Protein AF-A0A7X6V7N3-F1 (afdb_monomer_lite)

Sequence (293 aa):
MAHNKTMFGVIAGEQCRLNELGKMVEQHWSDFFKFHPEFEQDEFVVMPNHFHAIIRAVGGSGKSSDLSGAMRIFKSLAANEYLKLKKSGRCPDIGSKLWLSSYYDNLITSERELLQIRRYIRENPARWDRDRFGPVTTHHIGNLELLREKMVAFVASEGGWGVGATPHPHDRKGIAPGGAAPRNIVPGGASPPPVISTFTSSPEQSVLAKCLAVKRPYVHVMPGGIPEVLPSAWKEACREGRALLLSPVPAGTGVNKQRAIWCNRYVLDHAGEIWHGYIRPGGTLETLLGSKE

pLDDT: mean 83.66, std 15.62, range [30.97, 98.0]

Radius of gyration: 23.08 Å; chains: 1; bounding box: 61×43×66 Å

Structure (mmCIF, N/CA/C/O backbone):
data_AF-A0A7X6V7N3-F1
#
_entry.id   AF-A0A7X6V7N3-F1
#
loop_
_atom_site.group_PDB
_atom_site.id
_atom_site.type_symbol
_atom_site.label_atom_id
_atom_site.label_alt_id
_atom_site.label_comp_id
_atom_site.label_asym_id
_atom_site.label_entity_id
_atom_site.label_seq_id
_atom_site.pdbx_PDB_ins_code
_atom_site.Cartn_x
_atom_site.Cartn_y
_atom_site.Cartn_z
_atom_site.occupancy
_atom_site.B_iso_or_equiv
_atom_site.auth_seq_id
_atom_site.auth_comp_id
_atom_site.auth_asym_id
_atom_site.auth_atom_id
_atom_site.pdbx_PDB_model_num
ATOM 1 N N . MET A 1 1 ? -3.903 13.300 13.950 1.00 47.47 1 MET A N 1
ATOM 2 C CA . MET A 1 1 ? -3.481 12.447 12.838 1.00 47.47 1 MET A CA 1
ATOM 3 C C . MET A 1 1 ? -3.022 13.333 11.715 1.00 47.47 1 MET A C 1
ATOM 5 O O . MET A 1 1 ? -3.809 14.034 11.095 1.00 47.47 1 MET A O 1
ATOM 9 N N . ALA A 1 2 ? -1.722 13.290 11.460 1.00 37.97 2 ALA A N 1
ATOM 10 C CA . ALA A 1 2 ? -1.242 13.542 10.120 1.00 37.97 2 ALA A CA 1
ATOM 11 C C . ALA A 1 2 ? -2.004 12.575 9.200 1.00 37.97 2 ALA A C 1
ATOM 13 O O . ALA A 1 2 ? -1.740 11.375 9.245 1.00 37.97 2 ALA A O 1
ATOM 14 N N . HIS A 1 3 ? -2.966 13.075 8.420 1.00 46.28 3 HIS A N 1
ATOM 15 C CA . HIS A 1 3 ? -3.839 12.286 7.537 1.00 46.28 3 HIS A CA 1
ATOM 16 C C . HIS A 1 3 ? -3.080 11.351 6.563 1.00 46.28 3 HIS A C 1
ATOM 18 O O . HIS A 1 3 ? -3.691 10.505 5.917 1.00 46.28 3 HIS A O 1
ATOM 24 N N . ASN A 1 4 ? -1.744 11.424 6.511 1.00 52.78 4 ASN A N 1
ATOM 25 C CA . ASN A 1 4 ? -0.872 10.721 5.571 1.00 52.78 4 ASN A CA 1
ATOM 26 C C . ASN A 1 4 ? 0.253 9.888 6.220 1.00 52.78 4 ASN A C 1
ATOM 28 O O . ASN A 1 4 ? 1.233 9.573 5.545 1.00 52.78 4 ASN A O 1
ATOM 32 N N . LYS A 1 5 ? 0.171 9.526 7.511 1.00 67.12 5 LYS A N 1
ATOM 33 C CA . LYS A 1 5 ? 1.163 8.622 8.132 1.00 67.12 5 LYS A CA 1
ATOM 34 C C . LYS A 1 5 ? 0.551 7.248 8.415 1.00 67.12 5 LYS A C 1
ATOM 36 O O . LYS A 1 5 ? -0.321 7.132 9.263 1.00 67.12 5 LYS A O 1
ATOM 41 N N . THR A 1 6 ? 0.993 6.216 7.690 1.00 75.19 6 THR A N 1
ATOM 42 C CA . THR A 1 6 ? 0.638 4.807 7.953 1.00 75.19 6 THR A CA 1
ATOM 43 C C . THR A 1 6 ? 1.406 4.302 9.173 1.00 75.19 6 THR A C 1
ATOM 45 O O . THR A 1 6 ? 2.635 4.214 9.133 1.00 75.19 6 THR A O 1
ATOM 48 N N . MET A 1 7 ? 0.677 3.992 10.237 1.00 82.19 7 MET A N 1
ATOM 49 C CA . MET A 1 7 ? 1.175 3.713 11.579 1.00 82.19 7 MET A CA 1
ATOM 50 C C . MET A 1 7 ? 0.722 2.393 12.154 1.00 82.19 7 MET A C 1
ATOM 52 O O . MET A 1 7 ? 1.479 1.799 12.909 1.00 82.19 7 MET A O 1
ATOM 56 N N . PHE A 1 8 ? -0.480 1.952 11.810 1.00 88.00 8 PHE A N 1
ATOM 57 C CA . PHE A 1 8 ? -1.068 0.748 12.379 1.00 88.00 8 PHE A CA 1
ATOM 58 C C . PHE A 1 8 ? -0.801 -0.487 11.526 1.00 88.00 8 PHE A C 1
ATOM 60 O O . PHE A 1 8 ? -0.958 -1.601 12.002 1.00 88.00 8 PHE A O 1
ATOM 67 N N . GLY A 1 9 ? -0.356 -0.313 10.281 1.00 87.00 9 GLY A N 1
ATOM 68 C CA . GLY A 1 9 ? -0.139 -1.427 9.371 1.00 87.00 9 GLY A CA 1
ATOM 69 C C . GLY A 1 9 ? 0.019 -0.996 7.922 1.00 87.00 9 GLY A C 1
ATOM 70 O O . GLY A 1 9 ? 0.247 0.182 7.622 1.00 87.00 9 GLY A O 1
ATOM 71 N N . VAL A 1 10 ? -0.115 -1.973 7.030 1.00 85.06 10 VAL A N 1
ATOM 72 C CA . VAL A 1 10 ? -0.112 -1.806 5.571 1.00 85.06 10 VAL A CA 1
ATOM 73 C C . VAL A 1 10 ? -1.250 -2.613 4.957 1.00 85.06 10 VAL A C 1
ATOM 75 O O . VAL A 1 10 ? -1.616 -3.655 5.489 1.00 85.06 10 VAL A O 1
ATOM 78 N N . ILE A 1 11 ? -1.809 -2.159 3.835 1.00 86.75 11 ILE A N 1
ATOM 79 C CA . ILE A 1 11 ? -2.796 -2.966 3.109 1.00 86.75 11 ILE A CA 1
ATOM 80 C C . ILE A 1 11 ? -2.072 -4.055 2.316 1.00 86.75 11 ILE A C 1
ATOM 82 O O . ILE A 1 11 ? -1.161 -3.747 1.548 1.00 86.75 11 ILE A O 1
ATOM 86 N N . ALA A 1 12 ? -2.496 -5.306 2.468 1.00 76.88 12 ALA A N 1
ATOM 87 C CA . ALA A 1 12 ? -2.026 -6.450 1.697 1.00 76.88 12 ALA A CA 1
ATOM 88 C C . ALA A 1 12 ? -3.145 -7.496 1.572 1.00 76.88 12 ALA A C 1
ATOM 90 O O . ALA A 1 12 ? -3.769 -7.840 2.575 1.00 76.88 12 ALA A O 1
ATOM 91 N N . GLY A 1 13 ? -3.396 -7.992 0.354 1.00 74.75 13 GLY A N 1
ATOM 92 C CA . GLY A 1 13 ? -4.470 -8.961 0.088 1.00 74.75 13 GLY A CA 1
ATOM 93 C C . GLY A 1 13 ? -5.856 -8.446 0.485 1.00 74.75 13 GLY A C 1
ATOM 94 O O . GLY A 1 13 ? -6.581 -9.142 1.182 1.00 74.75 13 GLY A O 1
ATOM 95 N N . GLU A 1 14 ? -6.175 -7.197 0.122 1.00 82.50 14 GLU A N 1
ATOM 96 C CA . GLU A 1 14 ? -7.443 -6.520 0.461 1.00 82.50 14 GLU A CA 1
ATOM 97 C C . GLU A 1 14 ? -7.727 -6.358 1.964 1.00 82.50 14 GLU A C 1
ATOM 99 O O . GLU A 1 14 ? -8.817 -5.946 2.342 1.00 82.50 14 GLU A O 1
ATOM 104 N N . GLN A 1 15 ? -6.748 -6.616 2.834 1.00 86.44 15 GLN A N 1
ATOM 105 C CA . GLN A 1 15 ? -6.863 -6.459 4.284 1.00 86.44 15 GLN A CA 1
ATOM 106 C C . GLN A 1 15 ? -5.773 -5.539 4.830 1.00 86.44 15 GLN A C 1
ATOM 108 O O . GLN A 1 15 ? -4.708 -5.377 4.232 1.00 86.44 15 GLN A O 1
ATOM 113 N N . CYS A 1 16 ? -6.010 -4.942 5.999 1.00 89.56 16 CYS A N 1
ATOM 114 C CA . CYS A 1 16 ? -4.972 -4.214 6.722 1.00 89.56 16 CYS A CA 1
ATOM 115 C C . CYS A 1 16 ? -4.144 -5.190 7.567 1.00 89.56 16 CYS A C 1
ATOM 117 O O . CYS A 1 16 ? -4.603 -5.687 8.591 1.00 89.56 16 CYS A O 1
ATOM 119 N N . ARG A 1 17 ? -2.898 -5.449 7.160 1.00 89.25 17 ARG A N 1
ATOM 120 C CA . ARG A 1 17 ? -1.929 -6.192 7.969 1.00 89.25 17 ARG A CA 1
ATOM 121 C C . ARG A 1 17 ? -1.371 -5.292 9.053 1.00 89.25 17 ARG A C 1
ATOM 123 O O . ARG A 1 17 ? -0.540 -4.417 8.786 1.00 89.25 17 ARG A O 1
ATOM 130 N N . LEU A 1 18 ? -1.843 -5.524 10.272 1.00 91.44 18 LEU A N 1
ATOM 131 C CA . LEU A 1 18 ? -1.471 -4.733 11.431 1.00 91.44 18 LEU A CA 1
ATOM 132 C C . LEU A 1 18 ? -0.035 -5.020 11.875 1.00 91.44 18 LEU A C 1
ATOM 134 O O . LEU A 1 18 ? 0.393 -6.172 11.984 1.00 91.44 18 LEU A O 1
ATOM 138 N N . ASN A 1 19 ? 0.699 -3.953 12.172 1.00 87.56 19 ASN A N 1
ATOM 139 C CA . ASN A 1 19 ? 1.953 -4.043 12.909 1.00 87.56 19 ASN A CA 1
ATOM 140 C C . ASN A 1 19 ? 1.675 -4.120 14.421 1.00 87.56 19 ASN A C 1
ATOM 142 O O . ASN A 1 19 ? 0.522 -4.140 14.851 1.00 87.56 19 ASN A O 1
ATOM 146 N N . GLU A 1 20 ? 2.727 -4.146 15.240 1.00 90.31 20 GLU A N 1
ATOM 147 C CA . GLU A 1 20 ? 2.588 -4.224 16.701 1.00 90.31 20 GLU A CA 1
ATOM 148 C C . GLU A 1 20 ? 1.696 -3.108 17.275 1.00 90.31 20 GLU A C 1
ATOM 150 O O . GLU A 1 20 ? 0.822 -3.375 18.098 1.00 90.31 20 GLU A O 1
ATOM 155 N N . LEU A 1 21 ? 1.846 -1.874 16.782 1.00 90.50 21 LEU A N 1
ATOM 156 C CA . LEU A 1 21 ? 1.027 -0.744 17.218 1.00 90.50 21 LEU A CA 1
ATOM 157 C C . LEU A 1 21 ? -0.450 -0.915 16.824 1.00 90.50 21 LEU A C 1
ATOM 159 O O . LEU A 1 21 ? -1.329 -0.619 17.627 1.00 90.50 21 LEU A O 1
ATOM 163 N N . GLY A 1 22 ? -0.734 -1.386 15.607 1.00 92.56 22 GLY A N 1
ATOM 164 C CA . GLY A 1 22 ? -2.103 -1.640 15.151 1.00 92.56 22 GLY A CA 1
ATOM 165 C C . GLY A 1 22 ? -2.795 -2.755 15.930 1.00 92.56 22 GLY A C 1
ATOM 166 O O . GLY A 1 22 ? -3.929 -2.570 16.362 1.00 92.56 22 GLY A O 1
ATOM 167 N N . LYS A 1 23 ? -2.092 -3.868 16.178 1.00 94.12 23 LYS A N 1
ATOM 168 C CA . LYS A 1 23 ? -2.598 -4.988 16.992 1.00 94.12 23 LYS A CA 1
ATOM 169 C C . LYS A 1 23 ? -2.915 -4.549 18.420 1.00 94.12 23 LYS A C 1
ATOM 171 O O . LYS A 1 23 ? -3.923 -4.949 18.984 1.00 94.12 23 LYS A O 1
ATOM 176 N N . MET A 1 24 ? -2.082 -3.681 18.992 1.00 93.31 24 MET A N 1
ATOM 177 C CA . MET A 1 24 ? -2.337 -3.096 20.309 1.00 93.31 24 MET A CA 1
ATOM 178 C C . MET A 1 24 ? -3.610 -2.234 20.317 1.00 93.31 24 MET A C 1
ATOM 180 O O . MET A 1 24 ? -4.418 -2.350 21.236 1.00 93.31 24 MET A O 1
ATOM 184 N N . VAL A 1 25 ? -3.824 -1.403 19.289 1.00 93.94 25 VAL A N 1
ATOM 185 C CA . VAL A 1 25 ? -5.053 -0.599 19.170 1.00 93.94 25 VAL A CA 1
ATOM 186 C C . VAL A 1 25 ? -6.289 -1.493 19.062 1.00 93.94 25 VAL A C 1
ATOM 188 O O . VAL A 1 25 ? -7.278 -1.236 19.745 1.00 93.94 25 VAL A O 1
ATOM 191 N N . GLU A 1 26 ? -6.225 -2.549 18.251 1.00 95.31 26 GLU A N 1
ATOM 192 C CA . GLU A 1 26 ? -7.292 -3.549 18.113 1.00 95.31 26 GLU A CA 1
ATOM 193 C C . GLU A 1 26 ? -7.593 -4.263 19.442 1.00 95.31 26 GLU A C 1
ATOM 195 O O . GLU A 1 26 ? -8.756 -4.428 19.819 1.00 95.31 26 GLU A O 1
ATOM 200 N N . GLN A 1 27 ? -6.552 -4.611 20.200 1.00 94.38 27 GLN A N 1
ATOM 201 C CA . GLN A 1 27 ? -6.697 -5.228 21.514 1.00 94.38 27 GLN A CA 1
ATOM 202 C C . GLN A 1 27 ? -7.369 -4.281 22.517 1.00 94.38 27 GLN A C 1
ATOM 204 O O . GLN A 1 27 ? -8.353 -4.656 23.148 1.00 94.38 27 GLN A O 1
ATOM 209 N N . HIS A 1 28 ? -6.903 -3.032 22.632 1.00 94.69 28 HIS A N 1
ATOM 210 C CA . HIS A 1 28 ? -7.540 -2.045 23.510 1.00 94.69 28 HIS A CA 1
ATOM 211 C C . HIS A 1 28 ? -8.978 -1.728 23.107 1.00 94.69 28 HIS A C 1
ATOM 213 O O . HIS A 1 28 ? -9.796 -1.431 23.975 1.00 94.69 28 HIS A O 1
ATOM 219 N N . TRP A 1 29 ? -9.291 -1.785 21.811 1.00 95.44 29 TRP A N 1
ATOM 220 C CA . TRP A 1 29 ? -10.658 -1.633 21.330 1.00 95.44 29 TRP A CA 1
ATOM 221 C C . TRP A 1 29 ? -11.538 -2.801 21.775 1.00 95.44 29 TRP A C 1
ATOM 223 O O . TRP A 1 29 ? -12.638 -2.589 22.267 1.00 95.44 29 TRP A O 1
ATOM 233 N N . SER A 1 30 ? -11.028 -4.028 21.694 1.00 91.81 30 SER A N 1
ATOM 234 C CA . SER A 1 30 ? -11.745 -5.216 22.171 1.00 91.81 30 SER A CA 1
ATOM 235 C C . SER A 1 30 ? -11.934 -5.203 23.694 1.00 91.81 30 SER A C 1
ATOM 237 O O . SER A 1 30 ? -12.968 -5.622 24.213 1.00 91.81 30 SER A O 1
ATOM 239 N N . ASP A 1 31 ? -10.945 -4.699 24.436 1.00 92.25 31 ASP A N 1
ATOM 240 C CA . ASP A 1 31 ? -11.010 -4.593 25.894 1.00 92.25 31 ASP A CA 1
ATOM 241 C C . ASP A 1 31 ? -11.921 -3.455 26.375 1.00 92.25 31 ASP A C 1
ATOM 243 O O . ASP A 1 31 ? -12.475 -3.551 27.469 1.00 92.25 31 ASP A O 1
ATOM 247 N N . PHE A 1 32 ? -12.131 -2.414 25.563 1.00 91.94 32 PHE A N 1
ATOM 248 C CA . PHE A 1 32 ? -13.004 -1.278 25.877 1.00 91.94 32 PHE A CA 1
ATOM 249 C C . PHE A 1 32 ? -14.382 -1.727 26.383 1.00 91.94 32 PHE A C 1
ATOM 251 O O . PHE A 1 32 ? -14.830 -1.283 27.437 1.00 91.94 32 PHE A O 1
ATOM 258 N N . PHE A 1 33 ? -15.013 -2.672 25.686 1.00 91.12 33 PHE A N 1
ATOM 259 C CA . PHE A 1 33 ? -16.366 -3.145 25.997 1.00 91.12 33 PHE A CA 1
ATOM 260 C C . PHE A 1 33 ? -16.441 -4.022 27.252 1.00 91.12 33 PHE A C 1
ATOM 262 O O . PHE A 1 33 ? -17.510 -4.181 27.830 1.00 91.12 33 PHE A O 1
ATOM 269 N N . LYS A 1 34 ? -15.307 -4.552 27.730 1.00 89.62 34 LYS A N 1
ATOM 270 C CA . LYS A 1 34 ? -15.243 -5.260 29.020 1.00 89.62 34 LYS A CA 1
ATOM 271 C C . LYS A 1 34 ? -15.332 -4.287 30.196 1.00 89.62 34 LYS A C 1
ATOM 273 O O . LYS A 1 34 ? -15.860 -4.640 31.245 1.00 89.62 34 LYS A O 1
ATOM 278 N N . PHE A 1 35 ? -14.796 -3.077 30.023 1.00 87.56 35 PHE A N 1
ATOM 279 C CA . PHE A 1 35 ? -14.786 -2.025 31.044 1.00 87.56 35 PHE A CA 1
ATOM 280 C C . PHE A 1 35 ? -15.981 -1.072 30.942 1.00 87.56 35 PHE A C 1
ATOM 282 O O . PHE A 1 35 ? -16.265 -0.364 31.905 1.00 87.56 35 PHE A O 1
ATOM 289 N N . HIS A 1 36 ? -16.672 -1.077 29.801 1.00 88.62 36 HIS A N 1
ATOM 290 C CA . HIS A 1 36 ? -17.833 -0.239 29.520 1.00 88.62 36 HIS A CA 1
ATOM 291 C C . HIS A 1 36 ? -19.038 -1.081 29.064 1.00 88.62 36 HIS A C 1
ATOM 293 O O . HIS A 1 36 ? -19.394 -1.039 27.884 1.00 88.62 36 HIS A O 1
ATOM 299 N N . PRO A 1 37 ? -19.667 -1.861 29.968 1.00 87.94 37 PRO A N 1
ATOM 300 C CA . PRO A 1 37 ? -20.801 -2.731 29.637 1.00 87.94 37 PRO A CA 1
ATOM 301 C C . PRO A 1 37 ? -22.060 -1.967 29.191 1.00 87.94 37 PRO A C 1
ATOM 303 O O . PRO A 1 37 ? -23.003 -2.568 28.685 1.00 87.94 37 PRO A O 1
ATOM 306 N N . GLU A 1 38 ? -22.101 -0.645 29.371 1.00 89.00 38 GLU A N 1
ATOM 307 C CA . GLU A 1 38 ? -23.129 0.236 28.813 1.00 89.00 38 GLU A CA 1
ATOM 308 C C . GLU A 1 38 ? -23.052 0.379 27.280 1.00 89.00 38 GLU A C 1
ATOM 310 O O . GLU A 1 38 ? -24.000 0.868 26.649 1.00 89.00 38 GLU A O 1
ATOM 315 N N . PHE A 1 39 ? -21.942 -0.061 26.684 1.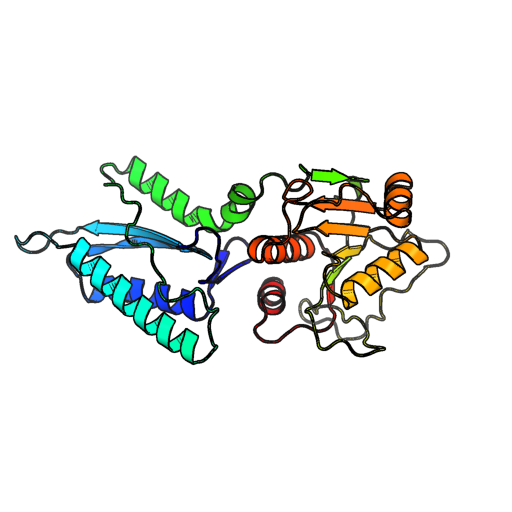00 91.38 39 PHE A N 1
ATOM 316 C CA . PHE A 1 39 ? -21.697 -0.073 25.252 1.00 91.38 39 PHE A CA 1
ATOM 317 C C . PHE A 1 39 ? -21.459 -1.494 24.743 1.00 91.38 39 PHE A C 1
ATOM 319 O O . PHE A 1 39 ? -20.878 -2.339 25.416 1.00 91.38 39 PHE A O 1
ATOM 326 N N . GLU A 1 40 ? -21.833 -1.724 23.493 1.00 92.44 40 GLU A N 1
ATOM 327 C CA . GLU A 1 40 ? -21.538 -2.947 22.763 1.00 92.44 40 GLU A CA 1
ATOM 328 C C . GLU A 1 40 ? -20.735 -2.660 21.505 1.00 92.44 40 GLU A C 1
ATOM 330 O O . GLU A 1 40 ? -20.931 -1.649 20.815 1.00 92.44 40 GLU A O 1
ATOM 335 N N . GLN A 1 41 ? -19.848 -3.604 21.206 1.00 94.19 41 GLN A N 1
ATOM 336 C CA . GLN A 1 41 ? -19.063 -3.593 19.993 1.00 94.19 41 GLN A CA 1
ATOM 337 C C . GLN A 1 41 ? -19.935 -3.969 18.805 1.00 94.19 41 GLN A C 1
ATOM 339 O O . GLN A 1 41 ? -20.617 -4.995 18.805 1.00 94.19 41 GLN A O 1
ATOM 344 N N . ASP A 1 42 ? -19.845 -3.161 17.763 1.00 95.12 42 ASP A N 1
ATOM 345 C CA . ASP A 1 42 ? -20.349 -3.485 16.441 1.00 95.12 42 ASP A CA 1
ATOM 346 C C . ASP A 1 42 ? -19.159 -3.437 15.456 1.00 95.12 42 ASP A C 1
ATOM 348 O O . ASP A 1 42 ? -18.001 -3.590 15.853 1.00 95.12 42 ASP A O 1
ATOM 352 N N . GLU A 1 43 ? -19.407 -3.283 14.162 1.00 96.81 43 GLU A N 1
ATOM 353 C CA . GLU A 1 43 ? -18.378 -3.352 13.132 1.00 96.81 43 GLU A CA 1
ATOM 354 C C . GLU A 1 43 ? -17.269 -2.314 13.345 1.00 96.81 43 GLU A C 1
ATOM 356 O O . GLU A 1 43 ? -17.531 -1.128 13.566 1.00 96.81 43 GLU A O 1
ATOM 361 N N . PHE A 1 44 ? -16.017 -2.748 13.227 1.00 96.50 44 PHE A N 1
ATOM 362 C CA . PHE A 1 44 ? -14.855 -1.875 13.312 1.00 96.50 44 PHE A CA 1
ATOM 363 C C . PHE A 1 44 ? -13.728 -2.378 12.408 1.00 96.50 44 PHE A C 1
ATOM 365 O O . PHE A 1 44 ? -13.683 -3.547 12.036 1.00 96.50 44 PHE A O 1
ATOM 372 N N . VAL A 1 45 ? -12.807 -1.486 12.049 1.00 95.12 45 VAL A N 1
ATOM 373 C CA . VAL A 1 45 ? -11.597 -1.834 11.302 1.00 95.12 45 VAL A CA 1
ATOM 374 C C . VAL A 1 45 ? -10.458 -0.884 11.655 1.00 95.12 45 VAL A C 1
ATOM 376 O O . VAL A 1 45 ? -10.635 0.339 11.695 1.00 95.12 45 VAL A O 1
ATOM 379 N N . VAL A 1 46 ? -9.266 -1.434 11.887 1.00 94.25 46 VAL A N 1
ATOM 380 C CA . VAL A 1 46 ? -8.034 -0.650 12.031 1.00 94.25 46 VAL A CA 1
ATOM 381 C C . VAL A 1 46 ? -7.374 -0.522 10.658 1.00 94.25 46 VAL A C 1
ATOM 383 O O . VAL A 1 46 ? -6.887 -1.488 10.076 1.00 94.25 46 VAL A O 1
ATOM 386 N N . MET A 1 47 ? -7.354 0.696 10.131 1.00 92.12 47 MET A N 1
ATOM 387 C CA . MET A 1 47 ? -6.753 1.046 8.846 1.00 92.12 47 MET A CA 1
ATOM 388 C C . MET A 1 47 ? -5.306 1.503 9.042 1.00 92.12 47 MET A C 1
ATOM 390 O O . MET A 1 47 ? -4.914 1.863 10.150 1.00 92.12 47 MET A O 1
ATOM 394 N N . PRO A 1 48 ? -4.481 1.584 7.984 1.00 88.00 48 PRO A N 1
ATOM 395 C CA . PRO A 1 48 ? -3.078 1.940 8.144 1.00 88.00 48 PRO A CA 1
ATOM 396 C C . PRO A 1 48 ? -2.828 3.244 8.912 1.00 88.00 48 PRO A C 1
ATOM 398 O O . PRO A 1 48 ? -1.832 3.329 9.616 1.00 88.00 48 PRO A O 1
ATOM 401 N N . ASN A 1 49 ? -3.679 4.267 8.801 1.00 85.25 49 ASN A N 1
ATOM 402 C CA . ASN A 1 49 ? -3.483 5.570 9.462 1.00 85.25 49 ASN A CA 1
ATOM 403 C C . ASN A 1 49 ? -4.638 6.018 10.374 1.00 85.25 49 ASN A C 1
ATOM 405 O O . ASN A 1 49 ? -4.539 7.099 10.947 1.00 85.25 49 ASN A O 1
ATOM 409 N N . HIS A 1 50 ? -5.724 5.255 10.471 1.00 88.31 50 HIS A N 1
ATOM 410 C CA . HIS A 1 50 ? -6.915 5.593 11.252 1.00 88.31 50 HIS A CA 1
ATOM 411 C C . HIS A 1 50 ? -7.654 4.309 11.644 1.00 88.31 50 HIS A C 1
ATOM 413 O O . HIS A 1 50 ? -7.218 3.221 11.291 1.00 88.31 50 HIS A O 1
ATOM 419 N N . PHE A 1 51 ? -8.767 4.416 12.357 1.00 90.75 51 PHE A N 1
ATOM 420 C CA . PHE A 1 51 ? -9.676 3.293 12.570 1.00 90.75 51 PHE A CA 1
ATOM 421 C C . PHE A 1 51 ? -11.119 3.782 12.417 1.00 90.75 51 PHE A C 1
ATOM 423 O O . PHE A 1 51 ? -11.391 4.963 12.647 1.00 90.75 51 PHE A O 1
ATOM 430 N N . HIS A 1 52 ? -12.014 2.894 12.002 1.00 92.94 52 HIS A N 1
ATOM 431 C CA . HIS A 1 52 ? -13.457 3.119 12.002 1.00 92.94 52 HIS A CA 1
ATOM 432 C C . HIS A 1 52 ? -14.098 2.148 12.980 1.00 92.94 52 HIS A C 1
ATOM 434 O O . HIS A 1 52 ? -13.648 1.010 13.075 1.00 92.94 52 HIS A O 1
ATOM 440 N N . ALA A 1 53 ? -15.138 2.578 13.683 1.00 95.00 53 ALA A N 1
ATOM 441 C CA . ALA A 1 53 ? -15.886 1.702 14.563 1.00 95.00 53 ALA A CA 1
ATOM 442 C C . ALA A 1 53 ? -17.320 2.185 14.741 1.00 95.00 53 ALA A C 1
ATOM 444 O O . ALA A 1 53 ? -17.588 3.387 14.691 1.00 95.00 53 ALA A O 1
ATOM 445 N N . ILE A 1 54 ? -18.213 1.235 14.984 1.00 95.38 54 ILE A N 1
ATOM 446 C CA . ILE A 1 54 ? -19.578 1.471 15.426 1.00 95.38 54 ILE A CA 1
ATOM 447 C C . ILE A 1 54 ? -19.668 1.028 16.886 1.00 95.38 54 ILE A C 1
ATOM 449 O O . ILE A 1 54 ? -19.204 -0.050 17.260 1.00 95.38 54 ILE A O 1
ATOM 453 N N . ILE A 1 55 ? -20.263 1.887 17.707 1.00 93.50 55 ILE A N 1
ATOM 454 C CA . ILE A 1 55 ? -20.568 1.608 19.107 1.00 93.50 55 ILE A CA 1
ATOM 455 C C . ILE A 1 55 ? -22.080 1.636 19.247 1.00 93.50 55 ILE A C 1
ATOM 457 O O . ILE A 1 55 ? -22.720 2.610 18.844 1.00 93.50 55 ILE A O 1
ATOM 461 N N . ARG A 1 56 ? -22.647 0.595 19.849 1.00 92.06 56 ARG A N 1
ATOM 462 C CA . ARG A 1 56 ? -24.064 0.564 20.206 1.00 92.06 56 ARG A CA 1
ATOM 463 C C . ARG A 1 56 ? -24.216 0.861 21.691 1.00 92.06 56 ARG A C 1
ATOM 465 O O . ARG A 1 56 ? -23.648 0.161 22.519 1.00 92.06 56 ARG A O 1
ATOM 472 N N . ALA A 1 57 ? -24.991 1.883 22.039 1.00 88.50 57 ALA A N 1
ATOM 473 C CA . ALA A 1 57 ? -25.415 2.089 23.420 1.00 88.50 57 ALA A CA 1
ATOM 474 C C . ALA A 1 57 ? -26.562 1.122 23.735 1.00 88.50 57 ALA A C 1
ATOM 476 O O . ALA A 1 57 ? -27.580 1.143 23.044 1.00 88.50 57 ALA A O 1
ATOM 477 N N . VAL A 1 58 ? -26.397 0.275 24.752 1.00 84.62 58 VAL A N 1
ATOM 478 C CA . VAL A 1 58 ? -27.393 -0.752 25.118 1.00 84.62 58 VAL A CA 1
ATOM 479 C C . VAL A 1 58 ? -28.228 -0.414 26.349 1.00 84.62 58 VAL A C 1
ATOM 481 O O . VAL A 1 58 ? -29.194 -1.108 26.637 1.00 84.62 58 VAL A O 1
ATOM 484 N N . GLY A 1 59 ? -27.941 0.709 27.012 1.00 66.56 59 GLY A N 1
ATOM 485 C CA . GLY A 1 59 ? -28.777 1.247 28.083 1.00 66.56 59 GLY A CA 1
ATOM 486 C C . GLY A 1 59 ? -28.691 0.430 29.374 1.00 66.56 59 GLY A C 1
ATOM 487 O O . GLY A 1 59 ? -29.400 -0.551 29.563 1.00 66.56 59 GLY A O 1
ATOM 488 N N . GLY A 1 60 ? -27.864 0.892 30.314 1.00 56.03 60 GLY A N 1
ATOM 489 C CA . GLY A 1 60 ? -27.757 0.329 31.658 1.00 56.03 60 GLY A CA 1
ATOM 490 C C . GLY A 1 60 ? -27.712 1.425 32.722 1.00 56.03 60 GLY A C 1
ATOM 491 O O . GLY A 1 60 ? -26.715 2.123 32.863 1.00 56.03 60 GLY A O 1
ATOM 492 N N . SER A 1 61 ? -28.789 1.538 33.505 1.00 53.12 61 SER A N 1
ATOM 493 C CA . SER A 1 61 ? -28.908 2.301 34.763 1.00 53.12 61 SER A CA 1
ATOM 494 C C . SER A 1 61 ? -28.796 3.834 34.715 1.00 53.12 61 SER A C 1
ATOM 496 O O . SER A 1 61 ? -27.875 4.380 35.299 1.00 53.12 61 SER A O 1
ATOM 498 N N . GLY A 1 62 ? -29.766 4.550 34.124 1.00 51.72 62 GLY A N 1
ATOM 499 C CA . GLY A 1 62 ? -30.186 5.918 34.530 1.00 51.72 62 GLY A CA 1
ATOM 500 C C . GLY A 1 62 ? -29.151 7.064 34.596 1.00 51.72 62 GLY A C 1
ATOM 501 O O . GLY A 1 62 ? -29.526 8.208 34.837 1.00 51.72 62 GLY A O 1
ATOM 502 N N . LYS A 1 63 ? -27.866 6.794 34.379 1.00 53.25 63 LYS A N 1
ATOM 503 C CA . LYS A 1 63 ? -26.761 7.729 34.236 1.00 53.25 63 LYS A CA 1
ATOM 504 C C . LYS A 1 63 ? -26.491 7.836 32.750 1.00 53.25 63 LYS A C 1
ATOM 506 O O . LYS A 1 63 ? -26.410 6.823 32.059 1.00 53.25 63 LYS A O 1
ATOM 511 N N . SER A 1 64 ? -26.345 9.062 32.263 1.00 57.69 64 SER A N 1
ATOM 512 C CA . SER A 1 64 ? -25.832 9.302 30.919 1.00 57.69 64 SER A CA 1
ATOM 513 C C . SER A 1 64 ? -24.525 8.524 30.755 1.00 57.69 64 SER A C 1
ATOM 515 O O . SER A 1 64 ? -23.559 8.790 31.475 1.00 57.69 64 SER A O 1
ATOM 517 N N . SER A 1 65 ? -24.495 7.551 29.851 1.00 66.75 65 SER A N 1
ATOM 518 C CA . SER A 1 65 ? -23.266 6.858 29.481 1.00 66.75 65 SER A CA 1
ATOM 519 C C . SER A 1 65 ? -22.311 7.885 28.864 1.00 66.75 65 SER A C 1
ATOM 521 O O . SER A 1 65 ? -22.573 8.389 27.768 1.00 66.75 65 SER A O 1
ATOM 523 N N . ASP A 1 66 ? -21.241 8.251 29.578 1.00 84.75 66 ASP A N 1
ATOM 524 C CA . ASP A 1 66 ? -20.254 9.233 29.112 1.00 84.75 66 ASP A CA 1
ATOM 525 C C . ASP A 1 66 ? -19.319 8.590 28.082 1.00 84.75 66 ASP A C 1
ATOM 527 O O . ASP A 1 66 ? -18.178 8.217 28.370 1.00 84.75 66 ASP A O 1
ATOM 531 N N . LEU A 1 67 ? -19.820 8.470 26.850 1.00 86.94 67 LEU A N 1
ATOM 532 C CA . LEU A 1 67 ? -19.043 7.958 25.727 1.00 86.94 67 LEU A CA 1
ATOM 533 C C . LEU A 1 67 ? -17.756 8.768 25.529 1.00 86.94 67 LEU A C 1
ATOM 535 O O . LEU A 1 67 ? -16.707 8.207 25.225 1.00 86.94 67 LEU A O 1
ATOM 539 N N . SER A 1 68 ? -17.805 10.084 25.744 1.00 87.69 68 SER A N 1
ATOM 540 C CA . SER A 1 68 ? -16.626 10.941 25.605 1.00 87.69 68 SER A CA 1
ATOM 541 C C . SER A 1 68 ? -15.550 10.595 26.636 1.00 87.69 68 SER A C 1
ATOM 543 O O . SER A 1 68 ? -14.368 10.495 26.289 1.00 87.69 68 SER A O 1
ATOM 545 N N . GLY A 1 69 ? -15.943 10.364 27.887 1.00 89.12 69 GLY A N 1
ATOM 546 C CA . GLY A 1 69 ? -15.074 9.885 28.957 1.00 89.12 69 GLY A CA 1
ATOM 547 C C . GLY A 1 69 ? -14.470 8.517 28.654 1.00 89.12 69 GLY A C 1
ATOM 548 O O . GLY A 1 69 ? -13.250 8.362 28.750 1.00 89.12 69 GLY A O 1
ATOM 549 N N . ALA A 1 70 ? -15.289 7.564 28.207 1.00 90.06 70 ALA A N 1
ATOM 550 C CA . ALA A 1 70 ? -14.846 6.228 27.816 1.00 90.06 70 ALA A CA 1
ATOM 551 C C . ALA A 1 70 ? -13.829 6.290 26.656 1.00 90.06 70 ALA A C 1
ATOM 553 O O . ALA A 1 70 ? -12.716 5.759 26.739 1.00 90.06 70 ALA A O 1
ATOM 554 N N . MET A 1 71 ? -14.141 7.045 25.599 1.00 91.44 71 MET A N 1
ATOM 555 C CA . MET A 1 71 ? -13.247 7.241 24.453 1.00 91.44 71 MET A CA 1
ATOM 556 C C . MET A 1 71 ? -11.946 7.954 24.834 1.00 91.44 71 MET A C 1
ATOM 558 O O . MET A 1 71 ? -10.890 7.679 24.255 1.00 91.44 71 MET A O 1
ATOM 562 N N . ARG A 1 72 ? -11.979 8.859 25.819 1.00 90.94 72 ARG A N 1
ATOM 563 C CA . ARG A 1 72 ? -10.773 9.506 26.355 1.00 90.94 72 ARG A CA 1
ATOM 564 C C . ARG A 1 72 ? -9.853 8.500 27.049 1.00 90.94 72 ARG A C 1
ATOM 566 O O . ARG A 1 72 ? -8.634 8.609 26.887 1.00 90.94 72 ARG A O 1
ATOM 573 N N . ILE A 1 73 ? -10.404 7.526 27.775 1.00 90.94 73 ILE A N 1
ATOM 574 C CA . ILE A 1 73 ? -9.627 6.452 28.414 1.00 90.94 73 ILE A CA 1
ATOM 575 C C . ILE A 1 73 ? -8.974 5.577 27.341 1.00 90.94 73 ILE A C 1
ATOM 577 O O . ILE A 1 73 ? -7.750 5.440 27.343 1.00 90.94 73 ILE A O 1
ATOM 581 N N . PHE A 1 74 ? -9.754 5.091 26.368 1.00 92.69 74 PHE A N 1
ATOM 582 C CA . PHE A 1 74 ? -9.241 4.312 25.233 1.00 92.69 74 PHE A CA 1
ATOM 583 C C . PHE A 1 74 ? -8.082 5.028 24.521 1.00 92.69 74 PHE A C 1
ATOM 585 O O . PHE A 1 74 ? -6.991 4.474 24.357 1.00 92.69 74 PHE A O 1
ATOM 592 N N . LYS A 1 75 ? -8.280 6.306 24.164 1.00 91.38 75 LYS A N 1
ATOM 593 C CA . LYS A 1 75 ? -7.246 7.109 23.500 1.00 91.38 75 LYS A CA 1
ATOM 594 C C . LYS A 1 75 ? -5.979 7.233 24.348 1.00 91.38 75 LYS A C 1
ATOM 596 O O . LYS A 1 75 ? -4.878 7.179 23.798 1.00 91.38 75 LYS A O 1
ATOM 601 N N . SER A 1 76 ? -6.125 7.397 25.661 1.00 92.00 76 SER A N 1
ATOM 602 C CA . SER A 1 76 ? -4.998 7.547 26.588 1.00 92.00 76 SER A CA 1
ATOM 603 C C . SER A 1 76 ? -4.187 6.258 26.726 1.00 92.00 76 SER A C 1
ATOM 605 O O . SER A 1 76 ? -2.960 6.314 26.656 1.00 92.00 76 SER A O 1
ATOM 607 N N . LEU A 1 77 ? -4.847 5.100 26.847 1.00 92.25 77 LEU A N 1
ATOM 608 C CA . LEU A 1 77 ? -4.182 3.792 26.912 1.00 92.25 77 LEU A CA 1
ATOM 609 C C . LEU A 1 77 ? -3.340 3.537 25.658 1.00 92.25 77 LEU A C 1
ATOM 611 O O . LEU A 1 77 ? -2.126 3.348 25.751 1.00 92.25 77 LEU A O 1
ATOM 615 N N . ALA A 1 78 ? -3.948 3.679 24.480 1.00 92.44 78 ALA A N 1
ATOM 616 C CA . ALA A 1 78 ? -3.244 3.487 23.218 1.00 92.44 78 ALA A CA 1
ATOM 617 C C . ALA A 1 78 ? -2.106 4.504 22.998 1.00 92.44 78 ALA A C 1
ATOM 619 O O . ALA A 1 78 ? -1.056 4.163 22.452 1.00 92.44 78 ALA A O 1
ATOM 620 N N . ALA A 1 79 ? -2.277 5.759 23.433 1.00 92.31 79 ALA A N 1
ATOM 621 C CA . ALA A 1 79 ? -1.222 6.767 23.336 1.00 92.31 79 ALA A CA 1
ATOM 622 C C . ALA A 1 79 ? -0.019 6.436 24.236 1.00 92.31 79 ALA A C 1
ATOM 624 O O . ALA A 1 79 ? 1.124 6.613 23.811 1.00 92.31 79 ALA A O 1
ATOM 625 N N . ASN A 1 80 ? -0.259 5.928 25.447 1.00 92.19 80 ASN A N 1
ATOM 626 C CA . ASN A 1 80 ? 0.805 5.513 26.359 1.00 92.19 80 ASN A CA 1
ATOM 627 C C . ASN A 1 80 ? 1.602 4.332 25.797 1.00 92.19 80 ASN A C 1
ATOM 629 O O . ASN A 1 80 ? 2.834 4.362 25.823 1.00 92.19 80 ASN A O 1
ATOM 633 N N . GLU A 1 81 ? 0.922 3.335 25.231 1.00 90.69 81 GLU A N 1
ATOM 634 C CA . GLU A 1 81 ? 1.587 2.207 24.575 1.00 90.69 81 GLU A CA 1
ATOM 635 C C . GLU A 1 81 ? 2.381 2.640 23.339 1.00 90.69 81 GLU A C 1
ATOM 637 O O . GLU A 1 81 ? 3.533 2.236 23.171 1.00 90.69 81 GLU A O 1
ATOM 642 N N . TYR A 1 82 ? 1.846 3.557 22.525 1.00 91.56 82 TYR A N 1
ATOM 643 C CA . TYR A 1 82 ? 2.612 4.164 21.434 1.00 91.56 82 TYR A CA 1
ATOM 644 C C . TYR A 1 82 ? 3.910 4.811 21.930 1.00 91.56 82 TYR A C 1
ATOM 646 O O . TYR A 1 82 ? 4.969 4.587 21.346 1.00 91.56 82 TYR A O 1
ATOM 654 N N . LEU A 1 83 ? 3.866 5.589 23.017 1.00 91.62 83 LEU A N 1
ATOM 655 C CA . LEU A 1 83 ? 5.067 6.229 23.558 1.00 91.62 83 LEU A CA 1
ATOM 656 C C . LEU A 1 83 ? 6.099 5.201 24.050 1.00 91.62 83 LEU A C 1
ATOM 658 O O . LEU A 1 83 ? 7.298 5.426 23.871 1.00 91.62 83 LEU A O 1
ATOM 662 N N . LYS A 1 84 ? 5.663 4.072 24.625 1.00 91.50 84 LYS A N 1
ATOM 663 C CA . LYS A 1 84 ? 6.552 2.961 25.009 1.00 91.50 84 LYS A CA 1
ATOM 664 C C . LYS A 1 84 ? 7.185 2.306 23.780 1.00 91.50 84 LYS A C 1
ATOM 666 O O . LYS A 1 84 ? 8.408 2.177 23.720 1.00 91.50 84 LYS A O 1
ATOM 671 N N . LEU A 1 85 ? 6.378 1.964 22.773 1.00 89.88 85 LEU A N 1
ATOM 672 C CA . LEU A 1 85 ? 6.846 1.363 21.521 1.00 89.88 85 LEU A CA 1
ATOM 673 C C . LEU A 1 85 ? 7.844 2.265 20.797 1.00 89.88 85 LEU A C 1
ATOM 675 O O . LEU A 1 85 ? 8.918 1.803 20.401 1.00 89.88 85 LEU A O 1
ATOM 679 N N . LYS A 1 86 ? 7.532 3.560 20.716 1.00 89.06 86 LYS A N 1
ATOM 680 C CA . LYS A 1 86 ? 8.403 4.587 20.148 1.00 89.06 86 LYS A CA 1
ATOM 681 C C . LYS A 1 86 ? 9.746 4.641 20.874 1.00 89.06 86 LYS A C 1
ATOM 683 O O . LYS A 1 86 ? 10.779 4.609 20.215 1.00 89.06 86 LYS A O 1
ATOM 688 N N . LYS A 1 87 ? 9.753 4.686 22.214 1.00 89.06 87 LYS A N 1
ATOM 689 C CA . LYS A 1 87 ? 10.997 4.685 23.011 1.00 89.06 87 LYS A CA 1
ATOM 690 C C . LYS A 1 87 ? 11.846 3.436 22.764 1.00 89.06 87 LYS A C 1
ATOM 692 O O . LYS A 1 87 ? 13.065 3.534 22.747 1.00 89.06 87 LYS A O 1
ATOM 697 N N . SER A 1 88 ? 11.208 2.288 22.538 1.00 89.56 88 SER A N 1
ATOM 698 C CA . SER A 1 88 ? 11.891 1.028 22.211 1.00 89.56 88 SER A CA 1
ATOM 699 C C . SER A 1 88 ? 12.292 0.876 20.734 1.00 89.56 88 SER A C 1
ATOM 701 O O . SER A 1 88 ? 12.839 -0.155 20.364 1.00 89.56 88 SER A O 1
ATOM 703 N N . GLY A 1 89 ? 11.991 1.854 19.868 1.00 84.44 89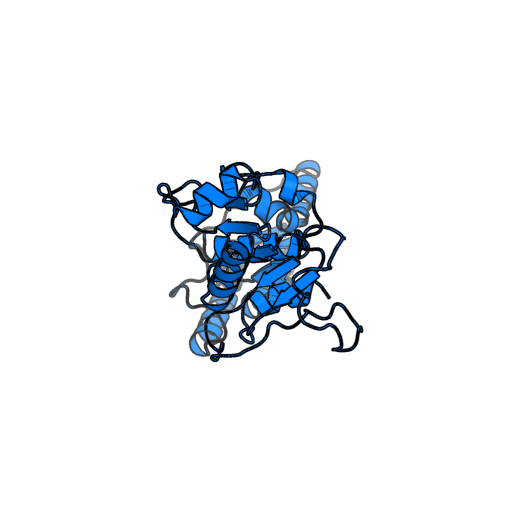 GLY A N 1
ATOM 704 C CA . GLY A 1 89 ? 12.279 1.777 18.430 1.00 84.44 89 GLY A CA 1
ATOM 705 C C . GLY A 1 89 ? 11.433 0.756 17.655 1.00 84.44 89 GLY A C 1
ATOM 706 O O . GLY A 1 89 ? 11.735 0.462 16.502 1.00 84.44 89 GLY A O 1
ATOM 707 N N . ARG A 1 90 ? 10.366 0.220 18.263 1.00 81.81 90 ARG A N 1
ATOM 708 C CA . ARG A 1 90 ? 9.521 -0.850 17.695 1.00 81.81 90 ARG A CA 1
ATOM 709 C C . ARG A 1 90 ? 8.348 -0.339 16.859 1.00 81.81 90 ARG A C 1
ATOM 711 O O . ARG A 1 90 ? 7.659 -1.111 16.202 1.00 81.81 90 ARG A O 1
ATOM 718 N N . CYS A 1 91 ? 8.122 0.973 16.848 1.00 80.12 91 CYS A N 1
ATOM 719 C CA . CYS A 1 91 ? 7.179 1.613 15.939 1.00 80.12 91 CYS A CA 1
ATOM 720 C C . CYS A 1 91 ? 7.770 2.904 15.352 1.00 80.12 91 CYS A C 1
ATOM 722 O O . CYS A 1 91 ? 8.693 3.480 15.932 1.00 80.12 91 CYS A O 1
ATOM 724 N N . PRO A 1 92 ? 7.238 3.402 14.220 1.00 74.12 92 PRO A N 1
ATOM 725 C CA . PRO A 1 92 ? 7.693 4.664 13.652 1.00 74.12 92 PRO A CA 1
ATOM 726 C C . PRO A 1 92 ? 7.471 5.839 14.614 1.00 74.12 92 PRO A C 1
ATOM 728 O O . PRO A 1 92 ? 6.450 5.903 15.299 1.00 74.12 92 PRO A O 1
ATOM 731 N N . ASP A 1 93 ? 8.390 6.804 14.619 1.00 81.94 93 ASP A N 1
ATOM 732 C CA . ASP A 1 93 ? 8.186 8.068 15.324 1.00 81.94 93 ASP A CA 1
ATOM 733 C C . ASP A 1 93 ? 7.341 9.025 14.470 1.00 81.94 93 ASP A C 1
ATOM 735 O O . ASP A 1 93 ? 7.735 9.442 13.377 1.00 81.94 93 ASP A O 1
ATOM 739 N N . ILE A 1 94 ? 6.162 9.393 14.971 1.00 75.25 94 ILE A N 1
ATOM 740 C CA . ILE A 1 94 ? 5.279 10.386 14.343 1.00 75.25 94 ILE A CA 1
ATOM 741 C C . ILE A 1 94 ? 5.086 11.658 15.149 1.00 75.25 94 ILE A C 1
ATOM 743 O O . ILE A 1 94 ? 4.234 12.477 14.799 1.00 75.25 94 ILE A O 1
ATOM 747 N N . GLY A 1 95 ? 5.897 11.843 16.181 1.00 78.81 95 GLY A N 1
ATOM 748 C CA . GLY A 1 95 ? 5.794 12.926 17.138 1.00 78.81 95 GLY A CA 1
ATOM 749 C C . GLY A 1 95 ? 5.206 12.455 18.462 1.00 78.81 95 GLY A C 1
ATOM 750 O O . GLY A 1 95 ? 5.301 11.283 18.839 1.00 78.81 95 GLY A O 1
ATOM 751 N N . SER A 1 96 ? 4.636 13.401 19.200 1.00 79.31 96 SER A N 1
ATOM 752 C CA . SER A 1 96 ? 4.158 13.203 20.572 1.00 79.31 96 SER A CA 1
ATOM 753 C C . SER A 1 96 ? 2.695 12.766 20.675 1.00 79.31 96 SER A C 1
ATOM 755 O O . SER A 1 96 ? 2.273 12.353 21.750 1.00 79.31 96 SER A O 1
ATOM 757 N N . LYS A 1 97 ? 1.911 12.843 19.590 1.00 82.94 97 LYS A N 1
ATOM 758 C CA . LYS A 1 97 ? 0.467 12.560 19.604 1.00 82.94 97 LYS A CA 1
ATOM 759 C C . LYS A 1 97 ? 0.096 11.468 18.607 1.00 82.94 97 LYS A C 1
ATOM 761 O O . LYS A 1 97 ? 0.297 11.635 17.405 1.00 82.94 97 LYS A O 1
ATOM 766 N N . LEU A 1 98 ? -0.513 10.396 19.116 1.00 86.44 98 LEU A N 1
ATOM 767 C CA . LEU A 1 98 ? -1.081 9.319 18.304 1.00 86.44 98 LEU A CA 1
ATOM 768 C C . LEU A 1 98 ? -2.397 9.754 17.626 1.00 86.44 98 LEU A C 1
ATOM 770 O O . LEU A 1 98 ? -2.566 9.613 16.415 1.00 86.44 98 LEU A O 1
ATOM 774 N N . TRP A 1 99 ? -3.314 10.344 18.398 1.00 86.94 99 TRP A N 1
ATOM 775 C CA . TRP A 1 99 ? -4.685 10.655 17.970 1.00 86.94 99 TRP A CA 1
ATOM 776 C C . TRP A 1 99 ? -4.870 12.096 17.461 1.00 86.94 99 TRP A C 1
ATOM 778 O O . TRP A 1 99 ? -4.087 12.994 17.772 1.00 86.94 99 TRP A O 1
ATOM 788 N N . LEU A 1 100 ? -5.917 12.336 16.656 1.00 79.44 100 LEU A N 1
ATOM 789 C CA . LEU A 1 100 ? -6.490 13.686 16.498 1.00 79.44 100 LEU A CA 1
ATOM 790 C C . LEU A 1 100 ? -7.175 14.121 17.803 1.00 79.44 100 LEU A C 1
ATOM 792 O O . LEU A 1 100 ? -7.609 13.276 18.592 1.00 79.44 100 LEU A O 1
ATOM 796 N N . SER A 1 101 ? -7.278 15.438 18.012 1.00 73.81 101 SER A N 1
ATOM 797 C CA . SER A 1 101 ? -8.047 16.016 19.121 1.00 73.81 101 SER A CA 1
ATOM 798 C C . SER A 1 101 ? -9.525 15.630 19.025 1.00 73.81 101 SER A C 1
ATOM 800 O O . SER A 1 101 ? -10.098 15.182 20.013 1.00 73.81 101 SER A O 1
ATOM 802 N N . SER A 1 102 ? -10.103 15.714 17.827 1.00 74.88 102 SER A N 1
ATOM 803 C CA . SER A 1 102 ? -11.467 15.287 17.511 1.00 74.88 102 SER A CA 1
ATOM 804 C C . SER A 1 102 ? -11.502 13.952 16.760 1.00 74.88 102 SER A C 1
ATOM 806 O O . SER A 1 102 ? -10.474 13.404 16.354 1.00 74.88 102 SER A O 1
ATOM 808 N N . TYR A 1 103 ? -12.699 13.394 16.626 1.00 79.19 103 TYR A N 1
ATOM 809 C CA . TYR A 1 103 ? -13.029 12.274 15.752 1.00 79.19 103 TYR A CA 1
ATOM 810 C C . TYR A 1 103 ? -14.266 12.667 14.941 1.00 79.19 103 TYR A C 1
ATOM 812 O O . TYR A 1 103 ? -14.965 13.602 15.317 1.00 79.19 103 TYR A O 1
ATOM 820 N N . TYR A 1 104 ? -14.472 12.012 13.801 1.00 78.19 104 TYR A N 1
ATOM 821 C CA . TYR A 1 104 ? -15.701 12.170 13.034 1.00 78.19 104 TYR A CA 1
ATOM 822 C C . TYR A 1 104 ? -16.732 11.200 13.604 1.00 78.19 104 TYR A C 1
ATOM 824 O O . TYR A 1 104 ? -16.496 9.991 13.588 1.00 78.19 104 TYR A O 1
ATOM 832 N N . ASP A 1 105 ? -17.821 11.731 14.141 1.00 83.69 105 ASP A N 1
ATOM 833 C CA . ASP A 1 105 ? -18.924 10.982 14.720 1.00 83.69 105 ASP A CA 1
ATOM 834 C C . ASP A 1 105 ? -20.238 11.317 14.017 1.00 83.69 105 ASP A C 1
ATOM 836 O O . ASP A 1 105 ? -20.461 12.433 13.565 1.00 83.69 105 ASP A O 1
ATOM 840 N N . ASN A 1 106 ? -21.102 10.312 13.911 1.00 87.50 106 ASN A N 1
ATOM 841 C CA . ASN A 1 106 ? -22.465 10.442 13.414 1.00 87.50 106 ASN A CA 1
ATOM 842 C C . ASN A 1 106 ? -23.360 9.540 14.265 1.00 87.50 106 ASN A C 1
ATOM 844 O O . ASN A 1 106 ? -22.992 8.399 14.561 1.00 87.50 106 ASN A O 1
ATOM 848 N N . LEU A 1 107 ? -24.541 10.034 14.638 1.00 90.38 107 LEU A N 1
ATOM 849 C CA . LEU A 1 107 ? -25.554 9.219 15.300 1.00 90.38 107 LEU A CA 1
ATOM 850 C C . LEU A 1 107 ? -26.301 8.391 14.249 1.00 90.38 107 LEU A C 1
ATOM 852 O O . LEU A 1 107 ? -27.010 8.948 13.417 1.00 90.38 107 LEU A O 1
ATOM 856 N N . ILE A 1 108 ? -26.162 7.068 14.320 1.00 92.50 108 ILE A N 1
ATOM 857 C CA . ILE A 1 108 ? -26.839 6.129 13.420 1.00 92.50 108 ILE A CA 1
ATOM 858 C C . ILE A 1 108 ? -28.239 5.864 13.968 1.00 92.50 108 ILE A C 1
ATOM 860 O O . ILE A 1 108 ? -28.381 5.317 15.061 1.00 92.50 108 ILE A O 1
ATOM 864 N N . THR A 1 109 ? -29.273 6.246 13.219 1.00 90.88 109 THR A N 1
ATOM 865 C CA . THR A 1 109 ? -30.667 6.209 13.715 1.00 90.88 109 THR A CA 1
ATOM 866 C C . THR A 1 109 ? -31.572 5.237 12.963 1.00 90.88 109 THR A C 1
ATOM 868 O O . THR A 1 109 ? -32.698 4.994 13.392 1.00 90.88 109 THR A O 1
ATOM 871 N N . SER A 1 110 ? -31.092 4.640 11.867 1.00 94.94 110 SER A N 1
ATOM 872 C CA . SER A 1 110 ? -31.855 3.664 11.083 1.00 94.94 110 SER A CA 1
ATOM 873 C C . SER A 1 110 ? -31.057 2.397 10.789 1.00 94.94 110 SER A C 1
ATOM 875 O O . SER A 1 110 ? -29.838 2.424 10.621 1.00 94.94 110 SER A O 1
ATOM 877 N N . GLU A 1 111 ? -31.761 1.273 10.654 1.00 95.50 111 GLU A N 1
ATOM 878 C CA . GLU A 1 111 ? -31.148 -0.006 10.284 1.00 95.50 111 GLU A CA 1
ATOM 879 C C . GLU A 1 111 ? -30.483 0.054 8.902 1.00 95.50 111 GLU A C 1
ATOM 881 O O . GLU A 1 111 ? -29.386 -0.468 8.706 1.00 95.50 111 GLU A O 1
ATOM 886 N N . ARG A 1 112 ? -31.104 0.748 7.941 1.00 96.69 112 ARG A N 1
ATOM 887 C CA . ARG A 1 112 ? -30.533 0.933 6.602 1.00 96.69 112 ARG A CA 1
ATOM 888 C C . ARG A 1 112 ? -29.179 1.640 6.661 1.00 96.69 112 ARG A C 1
ATOM 890 O O . ARG A 1 112 ? -28.241 1.200 5.999 1.00 96.69 112 ARG A O 1
ATOM 897 N N . GLU A 1 113 ? -29.085 2.720 7.431 1.00 95.62 113 GLU A N 1
ATOM 898 C CA . GLU A 1 113 ? -27.837 3.459 7.633 1.00 95.62 113 GLU A CA 1
ATOM 899 C C . GLU A 1 113 ? -26.787 2.579 8.324 1.00 95.62 113 GLU A C 1
ATOM 901 O O . GLU A 1 113 ? -25.655 2.485 7.850 1.00 95.62 113 GLU A O 1
ATOM 906 N N . LEU A 1 114 ? -27.184 1.847 9.370 1.00 96.31 114 LEU A N 1
ATOM 907 C CA . LEU A 1 114 ? -26.312 0.901 10.066 1.00 96.31 114 LEU A CA 1
ATOM 908 C C . LEU A 1 114 ? -25.715 -0.136 9.106 1.00 96.31 114 LEU A C 1
ATOM 910 O O . LEU A 1 114 ? -24.500 -0.333 9.079 1.00 96.31 114 LEU A O 1
ATOM 914 N N . LEU A 1 115 ? -26.544 -0.778 8.280 1.00 97.06 115 LEU A N 1
ATOM 915 C CA . LEU A 1 115 ? -26.091 -1.776 7.309 1.00 97.06 115 LEU A CA 1
ATOM 916 C C . LEU A 1 115 ? -25.135 -1.179 6.267 1.00 97.06 115 LEU A C 1
ATOM 918 O O . LEU A 1 115 ? -24.148 -1.821 5.898 1.00 97.06 115 LEU A O 1
ATOM 922 N N . GLN A 1 116 ? -25.387 0.053 5.818 1.00 95.00 116 GLN A N 1
ATOM 923 C CA . GLN A 1 116 ? -24.499 0.756 4.891 1.00 95.00 116 GLN A CA 1
ATOM 924 C C . GLN A 1 116 ? -23.138 1.068 5.519 1.00 95.00 116 GLN A C 1
ATOM 926 O O . GLN A 1 116 ? -22.112 0.839 4.878 1.00 95.00 116 GLN A O 1
ATOM 931 N N . ILE A 1 117 ? -23.111 1.541 6.767 1.00 95.25 117 ILE A N 1
ATOM 932 C CA . ILE A 1 117 ? -21.864 1.864 7.470 1.00 95.25 117 ILE A CA 1
ATOM 933 C C . ILE A 1 117 ? -21.080 0.587 7.782 1.00 95.25 117 ILE A C 1
ATOM 935 O O . ILE A 1 117 ? -19.884 0.542 7.506 1.00 95.25 117 ILE A O 1
ATOM 939 N N . ARG A 1 118 ? -21.735 -0.485 8.251 1.00 97.50 118 ARG A N 1
ATOM 940 C CA . ARG A 1 118 ? -21.091 -1.799 8.445 1.00 97.50 118 ARG A CA 1
ATOM 941 C C . ARG A 1 118 ? -20.415 -2.281 7.165 1.00 97.50 118 ARG A C 1
ATOM 943 O O . ARG A 1 118 ? -19.249 -2.665 7.175 1.00 97.50 118 ARG A O 1
ATOM 950 N N . ARG A 1 119 ? -21.133 -2.214 6.041 1.00 95.94 119 ARG A N 1
ATOM 951 C CA . ARG A 1 119 ? -20.585 -2.570 4.729 1.00 95.94 119 ARG A CA 1
ATOM 952 C C . ARG A 1 119 ? -19.393 -1.683 4.360 1.00 95.94 119 ARG A C 1
ATOM 954 O O . ARG A 1 119 ? -18.364 -2.207 3.948 1.00 95.94 119 ARG A O 1
ATOM 961 N N . TYR A 1 120 ? -19.508 -0.367 4.536 1.00 93.38 120 TYR A N 1
ATOM 962 C CA . TYR A 1 120 ? -18.406 0.562 4.278 1.00 93.38 120 TYR A CA 1
ATOM 963 C C . TYR A 1 120 ? -17.157 0.217 5.099 1.00 93.38 120 TYR A C 1
ATOM 965 O O . TYR A 1 120 ? -16.064 0.206 4.540 1.00 93.38 120 TYR A O 1
ATOM 973 N N . ILE A 1 121 ? -17.314 -0.093 6.390 1.00 94.38 121 ILE A N 1
ATOM 974 C CA . ILE A 1 121 ? -16.209 -0.466 7.283 1.00 94.38 121 ILE A CA 1
ATOM 975 C C . ILE A 1 121 ? -15.529 -1.750 6.794 1.00 94.38 121 ILE A C 1
ATOM 977 O O . ILE A 1 121 ? -14.312 -1.750 6.615 1.00 94.38 121 ILE A O 1
ATOM 981 N N . ARG A 1 122 ? -16.301 -2.802 6.489 1.00 94.44 122 ARG A N 1
ATOM 982 C CA . ARG A 1 122 ? -15.771 -4.082 5.974 1.00 94.44 122 ARG A CA 1
ATOM 983 C C . ARG A 1 122 ? -15.029 -3.934 4.653 1.00 94.44 122 ARG A C 1
ATOM 985 O O . ARG A 1 122 ? -13.991 -4.552 4.451 1.00 94.44 122 ARG A O 1
ATOM 992 N N . GLU A 1 123 ? -15.564 -3.123 3.745 1.00 93.19 123 GLU A N 1
ATOM 993 C CA . GLU A 1 123 ? -14.997 -2.931 2.408 1.00 93.19 123 GLU A CA 1
ATOM 994 C C . GLU A 1 123 ? -13.838 -1.920 2.393 1.00 93.19 123 GLU A C 1
ATOM 996 O O . GLU A 1 123 ? -13.124 -1.823 1.393 1.00 93.19 123 GLU A O 1
ATOM 1001 N N . ASN A 1 124 ? -13.625 -1.150 3.469 1.00 91.12 124 ASN A N 1
ATOM 1002 C CA . ASN A 1 124 ? -12.644 -0.062 3.482 1.00 91.12 124 ASN A CA 1
ATOM 1003 C C . ASN A 1 124 ? -11.210 -0.517 3.159 1.00 91.12 124 ASN A C 1
ATOM 1005 O O . ASN A 1 124 ? -10.572 0.123 2.317 1.00 91.12 124 ASN A O 1
ATOM 1009 N N . PRO A 1 125 ? -10.698 -1.625 3.735 1.00 91.06 125 PRO A N 1
ATOM 1010 C CA . PRO A 1 125 ? -9.375 -2.146 3.397 1.00 91.06 125 PRO A CA 1
ATOM 1011 C C . PRO A 1 125 ? -9.186 -2.430 1.901 1.00 91.06 125 PRO A C 1
ATOM 1013 O O . PRO A 1 125 ? -8.178 -2.012 1.332 1.00 91.06 125 PRO A O 1
ATOM 1016 N N . ALA A 1 126 ? -10.174 -3.051 1.249 1.00 87.31 126 ALA A N 1
ATOM 1017 C CA . ALA A 1 126 ? -10.140 -3.362 -0.182 1.00 87.31 126 ALA A CA 1
ATOM 1018 C C . ALA A 1 126 ? -10.206 -2.101 -1.061 1.00 87.31 126 ALA A C 1
ATOM 1020 O O . ALA A 1 126 ? -9.634 -2.033 -2.148 1.00 87.31 126 ALA A O 1
ATOM 1021 N N . ARG A 1 127 ? -10.905 -1.066 -0.586 1.00 86.25 127 ARG A N 1
ATOM 1022 C CA . ARG A 1 127 ? -11.084 0.199 -1.310 1.00 86.25 127 ARG A CA 1
ATOM 1023 C C . ARG A 1 127 ? -9.944 1.192 -1.134 1.00 86.25 127 ARG A C 1
ATOM 1025 O O . ARG A 1 127 ? -9.825 2.111 -1.944 1.00 86.25 127 ARG A O 1
ATOM 1032 N N . TRP A 1 128 ? -9.122 1.012 -0.102 1.00 84.44 128 TRP A N 1
ATOM 1033 C CA . TRP A 1 128 ? -8.100 1.958 0.348 1.00 84.44 128 TRP A CA 1
ATOM 1034 C C . TRP A 1 128 ? -7.252 2.545 -0.785 1.00 84.44 128 TRP A C 1
ATOM 1036 O O . TRP A 1 128 ? -6.974 3.744 -0.814 1.00 84.44 128 TRP A O 1
ATOM 1046 N N . ASP A 1 129 ? -6.844 1.699 -1.723 1.00 77.69 129 ASP A N 1
ATOM 1047 C CA . ASP A 1 129 ? -5.942 2.073 -2.805 1.00 77.69 129 ASP A CA 1
ATOM 1048 C C . ASP A 1 129 ? -6.627 2.868 -3.896 1.00 77.69 129 ASP A C 1
ATOM 1050 O O . ASP A 1 129 ? -6.134 3.917 -4.304 1.00 77.69 129 ASP A O 1
ATOM 1054 N N . ARG A 1 130 ? -7.787 2.380 -4.336 1.00 77.69 130 ARG A N 1
ATOM 1055 C CA . ARG A 1 130 ? -8.597 3.046 -5.350 1.00 77.69 130 ARG A CA 1
ATOM 1056 C C . ARG A 1 130 ? -9.021 4.427 -4.868 1.00 77.69 130 ARG A C 1
ATOM 1058 O O . ARG A 1 130 ? -8.913 5.388 -5.622 1.00 77.69 130 ARG A O 1
ATOM 1065 N N . ASP A 1 131 ? -9.438 4.528 -3.609 1.00 80.50 131 ASP A N 1
ATOM 1066 C CA . ASP A 1 131 ? -9.920 5.777 -3.022 1.00 80.50 131 ASP A CA 1
ATOM 1067 C C . ASP A 1 131 ? -8.773 6.797 -2.823 1.00 80.50 131 ASP A C 1
ATOM 1069 O O . ASP A 1 131 ? -9.020 8.001 -2.816 1.00 80.50 131 ASP A O 1
ATOM 1073 N N . ARG A 1 132 ? -7.510 6.349 -2.705 1.00 74.56 132 ARG A N 1
ATOM 1074 C CA . ARG A 1 132 ? -6.335 7.234 -2.554 1.00 74.56 132 ARG A CA 1
ATOM 1075 C C . ARG A 1 132 ? -5.615 7.587 -3.849 1.00 74.56 132 ARG A C 1
ATOM 1077 O O . ARG A 1 132 ? -5.033 8.667 -3.923 1.00 74.56 132 ARG A O 1
ATOM 1084 N N . PHE A 1 133 ? -5.574 6.672 -4.810 1.00 72.19 133 PHE A N 1
ATOM 1085 C CA . PHE A 1 133 ? -4.686 6.773 -5.972 1.00 72.19 133 PHE A CA 1
ATOM 1086 C C . PHE A 1 133 ? -5.430 6.766 -7.310 1.00 72.19 133 PHE A C 1
ATOM 1088 O O . PHE A 1 133 ? -4.815 7.027 -8.340 1.00 72.19 133 PHE A O 1
ATOM 1095 N N . GLY A 1 134 ? -6.742 6.511 -7.307 1.00 68.50 134 GLY A N 1
ATOM 1096 C CA . GLY A 1 134 ? -7.537 6.427 -8.529 1.00 68.50 134 GLY A CA 1
ATOM 1097 C C . GLY A 1 134 ? -7.058 5.310 -9.469 1.00 68.50 134 GLY A C 1
ATOM 1098 O O . GLY A 1 134 ? -6.373 4.374 -9.042 1.00 68.50 134 GLY A O 1
ATOM 1099 N N . PRO A 1 135 ? -7.420 5.366 -10.762 1.00 73.69 135 PRO A N 1
ATOM 1100 C CA . PRO A 1 135 ? -6.890 4.447 -11.760 1.00 73.69 135 PRO A CA 1
ATOM 1101 C C . PRO A 1 135 ? -5.389 4.690 -11.957 1.00 73.69 135 PRO A C 1
ATOM 1103 O O . PRO A 1 135 ? -4.970 5.767 -12.376 1.00 73.69 135 PRO A O 1
ATOM 1106 N N . VAL A 1 136 ? -4.569 3.674 -11.702 1.00 68.62 136 VAL A N 1
ATOM 1107 C CA . VAL A 1 136 ? -3.096 3.749 -11.797 1.00 68.62 136 VAL A CA 1
ATOM 1108 C C . VAL A 1 136 ? -2.604 4.191 -13.172 1.00 68.62 136 VAL A C 1
ATOM 1110 O O . VAL A 1 136 ? -1.583 4.861 -13.293 1.00 68.62 136 VAL A O 1
ATOM 1113 N N . THR A 1 137 ? -3.347 3.835 -14.215 1.00 75.25 137 THR A N 1
ATOM 1114 C CA . THR A 1 137 ? -3.041 4.165 -15.609 1.00 75.25 137 THR A CA 1
ATOM 1115 C C . THR A 1 137 ? -3.307 5.628 -15.960 1.00 75.25 137 THR A C 1
ATOM 1117 O O . THR A 1 137 ? -3.032 6.031 -17.085 1.00 75.25 137 THR A O 1
ATOM 1120 N N . THR A 1 138 ? -3.808 6.447 -15.030 1.00 84.44 138 THR A N 1
ATOM 1121 C CA . THR A 1 138 ? -4.096 7.867 -15.293 1.00 84.44 138 THR A CA 1
ATOM 1122 C C . THR A 1 138 ? -2.834 8.638 -15.685 1.00 84.44 138 THR A C 1
ATOM 1124 O O . THR A 1 138 ? -2.872 9.426 -16.625 1.00 84.44 138 THR A O 1
ATOM 1127 N N . HIS A 1 139 ? -1.699 8.383 -15.024 1.00 90.81 139 HIS A N 1
ATOM 1128 C CA . HIS A 1 139 ? -0.419 9.006 -15.369 1.00 90.81 139 HIS A CA 1
ATOM 1129 C C . HIS A 1 139 ? 0.526 7.935 -15.909 1.00 90.81 139 HIS A C 1
ATOM 1131 O O . HIS A 1 139 ? 1.154 7.200 -15.142 1.00 90.81 139 HIS A O 1
ATOM 1137 N N . HIS A 1 140 ? 0.607 7.835 -17.236 1.00 94.75 140 HIS A N 1
ATOM 1138 C CA . HIS A 1 140 ? 1.463 6.864 -17.903 1.00 94.75 140 HIS A CA 1
ATOM 1139 C C . HIS A 1 140 ? 2.173 7.442 -19.128 1.00 94.75 140 HIS A C 1
ATOM 1141 O O . HIS A 1 140 ? 1.698 8.388 -19.752 1.00 94.75 140 HIS A O 1
ATOM 1147 N N . ILE A 1 141 ? 3.309 6.840 -19.480 1.00 95.81 141 ILE A N 1
ATOM 1148 C CA . ILE A 1 141 ? 4.025 7.069 -20.740 1.00 95.81 141 ILE A CA 1
ATOM 1149 C C . ILE A 1 141 ? 4.520 5.717 -21.258 1.00 95.81 141 ILE A C 1
ATOM 1151 O O . ILE A 1 141 ? 5.132 4.964 -20.505 1.00 95.81 141 ILE A O 1
ATOM 1155 N N . GLY A 1 142 ? 4.306 5.425 -22.541 1.00 95.88 142 GLY A N 1
ATOM 1156 C CA . GLY A 1 142 ? 4.781 4.196 -23.181 1.00 95.88 142 GLY A CA 1
ATOM 1157 C C . GLY A 1 142 ? 3.675 3.166 -23.412 1.00 95.88 142 GLY A C 1
ATOM 1158 O O . GLY A 1 142 ? 2.519 3.527 -23.616 1.00 95.88 142 GLY A O 1
ATOM 1159 N N . ASN A 1 143 ? 4.039 1.884 -23.436 1.00 94.56 143 ASN A N 1
ATOM 1160 C CA . ASN A 1 143 ? 3.178 0.811 -23.933 1.00 94.56 143 ASN A CA 1
ATOM 1161 C C . ASN A 1 143 ? 2.336 0.150 -22.826 1.00 94.56 143 ASN A C 1
ATOM 1163 O O . ASN A 1 143 ? 2.835 -0.691 -22.079 1.00 94.56 143 ASN A O 1
ATOM 1167 N N . LEU A 1 144 ? 1.043 0.485 -22.752 1.00 92.31 144 LEU A N 1
ATOM 1168 C CA . LEU A 1 144 ? 0.109 -0.116 -21.789 1.00 92.31 144 LEU A CA 1
ATOM 1169 C C . LEU A 1 144 ? -0.104 -1.625 -21.983 1.00 92.31 144 LEU A C 1
ATOM 1171 O O . LEU A 1 144 ? -0.446 -2.305 -21.016 1.00 92.31 144 LEU A O 1
ATOM 1175 N N . GLU A 1 145 ? 0.126 -2.167 -23.181 1.00 91.44 145 GLU A N 1
ATOM 1176 C CA . GLU A 1 145 ? -0.081 -3.595 -23.457 1.00 91.44 145 GLU A CA 1
ATOM 1177 C C . GLU A 1 145 ? 0.881 -4.493 -22.664 1.00 91.44 145 GLU A C 1
ATOM 1179 O O . GLU A 1 145 ? 0.546 -5.642 -22.383 1.00 91.44 145 GLU A O 1
ATOM 1184 N N . LEU A 1 146 ? 2.007 -3.949 -22.176 1.00 90.81 146 LEU A N 1
ATOM 1185 C CA . LEU A 1 146 ? 2.918 -4.665 -21.275 1.00 90.81 146 LEU A CA 1
ATOM 1186 C C . LEU A 1 146 ? 2.229 -5.131 -19.981 1.00 90.81 146 LEU A C 1
ATOM 1188 O O . LEU A 1 146 ? 2.644 -6.130 -19.401 1.00 90.81 146 LEU A O 1
ATOM 1192 N N . LEU A 1 147 ? 1.158 -4.457 -19.536 1.00 90.62 147 LEU A N 1
ATOM 1193 C CA . LEU A 1 147 ? 0.386 -4.873 -18.356 1.00 90.62 147 LEU A CA 1
ATOM 1194 C C . LEU A 1 147 ? -0.424 -6.157 -18.578 1.00 90.62 147 LEU A C 1
ATOM 1196 O O . LEU A 1 147 ? -0.889 -6.749 -17.606 1.00 90.62 147 LEU A O 1
ATOM 1200 N N . ARG A 1 148 ? -0.614 -6.581 -19.833 1.00 88.38 148 ARG A N 1
ATOM 1201 C CA . ARG A 1 148 ? -1.282 -7.845 -20.175 1.00 88.38 148 ARG A CA 1
ATOM 1202 C C . ARG A 1 148 ? -0.312 -9.019 -20.241 1.00 88.38 148 ARG A C 1
ATOM 1204 O O . ARG A 1 148 ? -0.751 -10.167 -20.269 1.00 88.38 148 ARG A O 1
ATOM 1211 N N . GLU A 1 149 ? 0.988 -8.746 -20.290 1.00 89.69 149 GLU A N 1
ATOM 1212 C CA . GLU A 1 149 ? 2.009 -9.781 -20.336 1.00 89.69 149 GLU A CA 1
ATOM 1213 C C . GLU A 1 149 ? 2.266 -10.382 -18.951 1.00 89.69 149 GLU A C 1
ATOM 1215 O O . GLU A 1 149 ? 2.078 -9.752 -17.909 1.00 89.69 149 GLU A O 1
ATOM 1220 N N . LYS A 1 150 ? 2.758 -11.624 -18.928 1.00 90.81 150 LYS A N 1
ATOM 1221 C CA . LYS A 1 150 ? 3.233 -12.241 -17.690 1.00 90.81 150 LYS A CA 1
ATOM 1222 C C . LYS A 1 150 ? 4.572 -11.610 -17.305 1.00 90.81 150 LYS A C 1
ATOM 1224 O O . LYS A 1 150 ? 5.606 -11.942 -17.879 1.00 90.81 150 LYS A O 1
ATOM 1229 N N . MET A 1 151 ? 4.547 -10.713 -16.325 1.00 93.75 151 MET A N 1
ATOM 1230 C CA . MET A 1 151 ? 5.727 -9.968 -15.883 1.00 93.75 151 MET A CA 1
ATOM 1231 C C . MET A 1 151 ? 6.488 -10.662 -14.751 1.00 93.75 151 MET A C 1
ATOM 1233 O O . MET A 1 151 ? 5.921 -11.436 -13.972 1.00 93.75 151 MET A O 1
ATOM 1237 N N . VAL A 1 152 ? 7.771 -10.315 -14.636 1.00 94.12 152 VAL A N 1
ATOM 1238 C CA . VAL A 1 152 ? 8.648 -10.693 -13.522 1.00 94.12 152 VAL A CA 1
ATOM 1239 C C . VAL A 1 152 ? 8.904 -9.462 -12.656 1.00 94.12 152 VAL A C 1
ATOM 1241 O O . VAL A 1 152 ? 9.439 -8.467 -13.145 1.00 94.12 152 VAL A O 1
ATOM 1244 N N . ALA A 1 153 ? 8.541 -9.511 -11.376 1.00 94.94 153 ALA A N 1
ATOM 1245 C CA . ALA A 1 153 ? 8.888 -8.456 -10.432 1.00 94.94 153 ALA A CA 1
ATOM 1246 C C . ALA A 1 153 ? 10.353 -8.563 -10.011 1.00 94.94 153 ALA A C 1
ATOM 1248 O O . ALA A 1 153 ? 10.836 -9.659 -9.732 1.00 94.94 153 ALA A O 1
ATOM 1249 N N . PHE A 1 154 ? 11.030 -7.422 -9.884 1.00 94.62 154 PHE A N 1
ATOM 1250 C CA . PHE A 1 154 ? 12.254 -7.323 -9.092 1.00 94.62 154 PHE A CA 1
ATOM 1251 C C . PHE A 1 154 ? 12.090 -6.259 -8.009 1.00 94.62 154 PHE A C 1
ATOM 1253 O O . PHE A 1 154 ? 11.818 -5.100 -8.323 1.00 94.62 154 PHE A O 1
ATOM 1260 N N . VAL A 1 155 ? 12.258 -6.649 -6.746 1.00 92.94 155 VAL A N 1
ATOM 1261 C CA . VAL A 1 155 ? 12.119 -5.756 -5.586 1.00 92.94 155 VAL A CA 1
ATOM 1262 C C . VAL A 1 155 ? 13.316 -5.882 -4.648 1.00 92.94 155 VAL A C 1
ATOM 1264 O O . VAL A 1 155 ? 13.847 -6.970 -4.435 1.00 92.94 155 VAL A O 1
ATOM 1267 N N . ALA A 1 156 ? 13.755 -4.778 -4.053 1.00 90.81 156 ALA A N 1
ATOM 1268 C CA . ALA A 1 156 ? 14.836 -4.801 -3.071 1.00 90.81 156 ALA A CA 1
ATOM 1269 C C . ALA A 1 156 ? 14.672 -3.690 -2.030 1.00 90.81 156 ALA A C 1
ATOM 1271 O O . ALA A 1 156 ? 14.119 -2.627 -2.302 1.00 90.81 156 ALA A O 1
ATOM 1272 N N . SER A 1 157 ? 15.146 -3.948 -0.812 1.00 86.81 157 SER A N 1
ATOM 1273 C CA . SER A 1 157 ? 15.285 -2.928 0.229 1.00 86.81 157 SER A CA 1
ATOM 1274 C C . SER A 1 157 ? 16.594 -2.155 0.065 1.00 86.81 157 SER A C 1
ATOM 1276 O O . SER A 1 157 ? 17.580 -2.685 -0.440 1.00 86.81 157 SER A O 1
ATOM 1278 N N . GLU A 1 158 ? 16.624 -0.918 0.561 1.00 79.19 158 GLU A N 1
ATOM 1279 C CA . GLU A 1 158 ? 17.854 -0.124 0.653 1.00 79.19 158 GLU A CA 1
ATOM 1280 C C . GLU A 1 158 ? 18.821 -0.669 1.721 1.00 79.19 158 GLU A C 1
ATOM 1282 O O . GLU A 1 158 ? 18.415 -0.991 2.850 1.00 79.19 158 GLU A O 1
ATOM 1287 N N . GLY A 1 159 ? 20.114 -0.686 1.381 1.00 66.56 159 GLY A N 1
ATOM 1288 C CA . GLY A 1 159 ? 21.199 -1.257 2.190 1.00 66.56 159 GLY A CA 1
ATOM 1289 C C . GLY A 1 159 ? 21.427 -2.754 1.932 1.00 66.56 159 GLY A C 1
ATOM 1290 O O . GLY A 1 159 ? 20.607 -3.413 1.313 1.00 66.56 159 GLY A O 1
ATOM 1291 N N . GLY A 1 160 ? 22.568 -3.302 2.361 1.00 63.12 160 GLY A N 1
ATOM 1292 C CA . GLY A 1 160 ? 22.830 -4.754 2.344 1.00 63.12 160 GLY A CA 1
ATOM 1293 C C . GLY A 1 160 ? 23.157 -5.397 0.986 1.00 63.12 160 GLY A C 1
ATOM 1294 O O . GLY A 1 160 ? 23.469 -6.585 0.948 1.00 63.12 160 GLY A O 1
ATOM 1295 N N . TRP A 1 161 ? 23.136 -4.649 -0.121 1.00 59.81 161 TRP A N 1
ATOM 1296 C CA . TRP A 1 161 ? 23.516 -5.164 -1.442 1.00 59.81 161 TRP A CA 1
ATOM 1297 C C . TRP A 1 161 ? 25.015 -4.972 -1.706 1.00 59.81 161 TRP A C 1
ATOM 1299 O O . TRP A 1 161 ? 25.462 -3.883 -2.066 1.00 59.81 161 TRP A O 1
ATOM 1309 N N . GLY A 1 162 ? 25.802 -6.029 -1.495 1.00 56.94 162 GLY A N 1
ATOM 1310 C CA . GLY A 1 162 ? 27.223 -6.057 -1.847 1.00 56.94 162 GLY A CA 1
ATOM 1311 C C . GLY A 1 162 ? 27.451 -6.150 -3.360 1.00 56.94 162 GLY A C 1
ATOM 1312 O O . GLY A 1 162 ? 26.601 -6.640 -4.108 1.00 56.94 162 GLY A O 1
ATOM 1313 N N . VAL A 1 163 ? 28.623 -5.704 -3.821 1.00 51.91 163 VAL A N 1
ATOM 1314 C CA . VAL A 1 163 ? 29.062 -5.883 -5.214 1.00 51.91 163 VAL A CA 1
ATOM 1315 C C . VAL A 1 163 ? 29.075 -7.384 -5.532 1.00 51.91 163 VAL A C 1
ATOM 1317 O O . VAL A 1 163 ? 29.807 -8.138 -4.901 1.00 51.91 163 VAL A O 1
ATOM 1320 N N . GLY A 1 164 ? 28.244 -7.824 -6.482 1.00 55.19 164 GLY A N 1
ATOM 1321 C CA . GLY A 1 164 ? 28.142 -9.234 -6.890 1.00 55.19 164 GLY A CA 1
ATOM 1322 C C . GLY A 1 164 ? 26.995 -10.040 -6.266 1.00 55.19 164 GLY A C 1
ATOM 1323 O O . GLY A 1 164 ? 26.868 -11.222 -6.577 1.00 55.19 164 GLY A O 1
ATOM 1324 N N . ALA A 1 165 ? 26.133 -9.434 -5.440 1.00 62.84 165 ALA A N 1
ATOM 1325 C CA . ALA A 1 165 ? 24.925 -10.105 -4.956 1.00 62.84 165 ALA A CA 1
ATOM 1326 C C . ALA A 1 165 ? 24.000 -10.504 -6.126 1.00 62.84 165 ALA A C 1
ATOM 1328 O O . ALA A 1 165 ? 23.807 -9.745 -7.084 1.00 62.84 165 ALA A O 1
ATOM 1329 N N . THR A 1 166 ? 23.453 -11.720 -6.063 1.00 65.62 166 THR A N 1
ATOM 1330 C CA . THR A 1 166 ? 22.592 -12.276 -7.114 1.00 65.62 166 THR A CA 1
ATOM 1331 C C . THR A 1 166 ? 21.122 -12.161 -6.707 1.00 65.62 166 THR A C 1
ATOM 1333 O O . THR A 1 166 ? 20.795 -12.374 -5.544 1.00 65.62 166 THR A O 1
ATOM 1336 N N . PRO A 1 167 ? 20.220 -11.772 -7.626 1.00 76.88 167 PRO A N 1
ATOM 1337 C CA . PRO A 1 167 ? 18.784 -11.875 -7.399 1.00 76.88 167 PRO A CA 1
ATOM 1338 C C . PRO A 1 167 ? 18.387 -13.303 -7.022 1.00 76.88 167 PRO A C 1
ATOM 1340 O O . PRO A 1 167 ? 18.892 -14.251 -7.625 1.00 76.88 167 PRO A O 1
ATOM 1343 N N . HIS A 1 168 ? 17.443 -13.445 -6.096 1.00 78.38 168 HIS A N 1
ATOM 1344 C CA . HIS A 1 168 ? 16.877 -14.736 -5.710 1.00 78.38 168 HIS A CA 1
ATOM 1345 C C . HIS A 1 168 ? 15.389 -14.798 -6.079 1.00 78.38 168 HIS A C 1
ATOM 1347 O O . HIS A 1 168 ? 14.702 -13.781 -5.948 1.00 78.38 168 HIS A O 1
ATOM 1353 N N . PRO A 1 169 ? 14.875 -15.948 -6.548 1.00 82.56 169 PRO A N 1
ATOM 1354 C CA . PRO A 1 169 ? 13.440 -16.125 -6.722 1.00 82.56 169 PRO A CA 1
ATOM 1355 C C . PRO A 1 169 ? 12.754 -16.137 -5.348 1.00 82.56 169 PRO A C 1
ATOM 1357 O O . PRO A 1 169 ? 13.240 -16.778 -4.416 1.00 82.56 169 PRO A O 1
ATOM 1360 N N . HIS A 1 170 ? 11.623 -15.439 -5.223 1.00 79.62 170 HIS A N 1
ATOM 1361 C CA . HIS A 1 170 ? 10.758 -15.521 -4.044 1.00 79.62 170 HIS A CA 1
ATOM 1362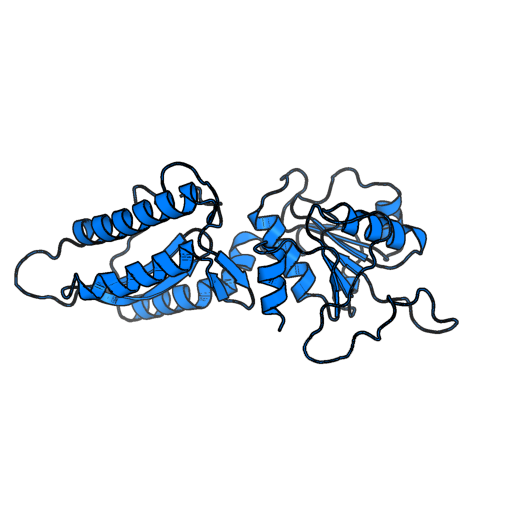 C C . HIS A 1 170 ? 9.992 -16.843 -4.108 1.00 79.62 170 HIS A C 1
ATOM 1364 O O . HIS A 1 170 ? 9.128 -17.015 -4.973 1.00 79.62 170 HIS A O 1
ATOM 1370 N N . ASP A 1 171 ? 10.329 -17.791 -3.236 1.00 68.69 171 ASP A N 1
ATOM 1371 C CA . ASP A 1 171 ? 9.757 -19.138 -3.264 1.00 68.69 171 ASP A CA 1
ATOM 1372 C C . ASP A 1 171 ? 8.267 -19.103 -2.871 1.00 68.69 171 ASP A C 1
ATOM 1374 O O . ASP A 1 171 ? 7.899 -18.946 -1.707 1.00 68.69 171 ASP A O 1
ATOM 1378 N N . ARG A 1 172 ? 7.373 -19.250 -3.856 1.00 55.16 172 ARG A N 1
ATOM 1379 C CA . ARG A 1 172 ? 5.962 -19.573 -3.605 1.00 55.16 172 ARG A CA 1
ATOM 1380 C C . ARG A 1 172 ? 5.883 -21.066 -3.297 1.00 55.16 172 ARG A C 1
ATOM 1382 O O . ARG A 1 172 ? 5.597 -21.847 -4.193 1.00 55.16 172 ARG A O 1
ATOM 1389 N N . LYS A 1 173 ? 6.133 -21.442 -2.040 1.00 40.25 173 LYS A N 1
ATOM 1390 C CA . LYS A 1 173 ? 5.974 -22.807 -1.503 1.00 40.25 173 LYS A CA 1
ATOM 1391 C C . LYS A 1 173 ? 6.512 -23.918 -2.430 1.00 40.25 173 LYS A C 1
ATOM 1393 O O . LYS A 1 173 ? 5.756 -24.536 -3.176 1.00 40.25 173 LYS A O 1
ATOM 1398 N N . GLY A 1 174 ? 7.775 -24.296 -2.242 1.00 38.00 174 GLY A N 1
ATOM 1399 C CA . GLY A 1 174 ? 8.205 -25.681 -2.456 1.00 38.00 174 GLY A CA 1
ATOM 1400 C C . GLY A 1 174 ? 8.771 -26.017 -3.832 1.00 38.00 174 GLY A C 1
ATOM 1401 O O . GLY A 1 174 ? 8.696 -27.178 -4.235 1.00 38.00 174 GLY A O 1
ATOM 1402 N N . ILE A 1 175 ? 9.388 -25.063 -4.533 1.00 36.22 175 ILE A N 1
ATOM 1403 C CA . ILE A 1 175 ? 10.274 -25.401 -5.652 1.00 36.22 175 ILE A CA 1
ATOM 1404 C C . ILE A 1 175 ? 11.703 -25.107 -5.205 1.00 36.22 175 ILE A C 1
ATOM 1406 O O . ILE A 1 175 ? 12.088 -23.960 -5.016 1.00 36.22 175 ILE A O 1
ATOM 1410 N N . ALA A 1 176 ? 12.480 -26.177 -5.017 1.00 30.97 176 ALA A N 1
ATOM 1411 C CA . ALA A 1 176 ? 13.876 -26.130 -4.598 1.00 30.97 176 ALA A CA 1
ATOM 1412 C C . ALA A 1 176 ? 14.686 -25.043 -5.345 1.00 30.97 176 ALA A C 1
ATOM 1414 O O . ALA A 1 176 ? 14.421 -24.787 -6.525 1.00 30.97 176 ALA A O 1
ATOM 1415 N N . PRO A 1 177 ? 15.715 -24.449 -4.705 1.00 38.19 177 PRO A N 1
ATOM 1416 C CA . PRO A 1 177 ? 16.553 -23.402 -5.286 1.00 38.19 177 PRO A CA 1
ATOM 1417 C C . PRO A 1 177 ? 17.432 -23.981 -6.407 1.00 38.19 177 PRO A C 1
ATOM 1419 O O . PRO A 1 177 ? 18.607 -24.276 -6.222 1.00 38.19 177 PRO A O 1
ATOM 1422 N N . GLY A 1 178 ? 16.837 -24.199 -7.577 1.00 33.91 178 GLY A N 1
ATOM 1423 C CA . GLY A 1 178 ? 17.493 -24.709 -8.783 1.00 33.91 178 GLY A CA 1
ATOM 1424 C C . GLY A 1 178 ? 17.239 -23.849 -10.023 1.00 33.91 178 GLY A C 1
ATOM 1425 O O . GLY A 1 178 ? 17.813 -24.104 -11.080 1.00 33.91 178 GLY A O 1
ATOM 1426 N N . GLY A 1 179 ? 16.403 -22.812 -9.915 1.00 37.38 179 GLY A N 1
ATOM 1427 C CA . GLY A 1 179 ? 16.163 -21.867 -10.999 1.00 37.38 179 GLY A CA 1
ATOM 1428 C C . GLY A 1 179 ? 17.341 -20.913 -11.146 1.00 37.38 179 GLY A C 1
ATOM 1429 O O . GLY A 1 179 ? 17.462 -19.955 -10.386 1.00 37.38 179 GLY A O 1
ATOM 1430 N N . ALA A 1 180 ? 18.220 -21.161 -12.118 1.00 38.69 180 ALA A N 1
ATOM 1431 C CA . ALA A 1 180 ? 19.191 -20.161 -12.552 1.00 38.69 180 ALA A CA 1
ATOM 1432 C C . ALA A 1 180 ? 18.477 -18.824 -12.830 1.00 38.69 180 ALA A C 1
ATOM 1434 O O . ALA A 1 180 ? 17.358 -18.828 -13.349 1.00 38.69 180 ALA A O 1
ATOM 1435 N N . ALA A 1 181 ? 19.136 -17.699 -12.514 1.00 42.66 181 ALA A N 1
ATOM 1436 C CA . ALA A 1 181 ? 18.682 -16.357 -12.889 1.00 42.66 181 ALA A CA 1
ATOM 1437 C C . ALA A 1 181 ? 18.136 -16.368 -14.327 1.00 42.66 181 ALA A C 1
ATOM 1439 O O . ALA A 1 181 ? 18.761 -17.024 -15.170 1.00 42.66 181 ALA A O 1
ATOM 1440 N N . PRO A 1 182 ? 17.002 -15.695 -14.616 1.00 41.50 182 PRO A N 1
ATOM 1441 C CA . PRO A 1 182 ? 16.318 -15.811 -15.898 1.00 41.50 182 PRO A CA 1
ATOM 1442 C C . PRO A 1 182 ? 17.332 -15.615 -17.020 1.00 41.50 182 PRO A C 1
ATOM 1444 O O . PRO A 1 182 ? 17.914 -14.536 -17.164 1.00 41.50 182 PRO A O 1
ATOM 1447 N N . ARG A 1 183 ? 17.615 -16.709 -17.741 1.00 41.72 183 ARG A N 1
ATOM 1448 C CA . ARG A 1 183 ? 18.648 -16.738 -18.773 1.00 41.72 183 ARG A CA 1
ATOM 1449 C C . ARG A 1 183 ? 18.280 -15.693 -19.816 1.00 41.72 183 ARG A C 1
ATOM 1451 O O . ARG A 1 183 ? 17.200 -15.738 -20.402 1.00 41.72 183 ARG A O 1
ATOM 1458 N N . ASN A 1 184 ? 19.184 -14.744 -20.026 1.00 44.50 184 ASN A N 1
ATOM 1459 C CA . ASN A 1 184 ? 19.104 -13.855 -21.168 1.00 44.50 184 ASN A CA 1
ATOM 1460 C C . ASN A 1 184 ? 19.268 -14.712 -22.428 1.00 44.50 184 ASN A C 1
ATOM 1462 O O . ASN A 1 184 ? 20.298 -15.358 -22.593 1.00 44.50 184 ASN A O 1
ATOM 1466 N N . ILE A 1 185 ? 18.258 -14.647 -23.298 1.00 39.75 185 ILE A N 1
ATOM 1467 C CA . ILE A 1 185 ? 18.269 -15.107 -24.690 1.00 39.75 185 ILE A CA 1
ATOM 1468 C C . ILE A 1 185 ? 18.170 -16.636 -24.835 1.00 39.75 185 ILE A C 1
ATOM 1470 O O . ILE A 1 185 ? 19.147 -17.371 -24.713 1.00 39.75 185 ILE A O 1
ATOM 1474 N N . VAL A 1 186 ? 16.967 -17.109 -25.178 1.00 33.84 186 VAL A N 1
ATOM 1475 C CA . VAL A 1 186 ? 16.787 -18.389 -25.874 1.00 33.84 186 VAL A CA 1
ATOM 1476 C C . VAL A 1 186 ? 17.060 -18.122 -27.360 1.00 33.84 186 VAL A C 1
ATOM 1478 O O . VAL A 1 186 ? 16.381 -17.272 -27.944 1.00 33.84 186 VAL A O 1
ATOM 1481 N N . PRO A 1 187 ? 18.030 -18.792 -28.005 1.00 31.94 187 PRO A N 1
ATOM 1482 C CA . PRO A 1 187 ? 18.185 -18.702 -29.451 1.00 31.94 187 PRO A CA 1
ATOM 1483 C C . PRO A 1 187 ? 16.928 -19.283 -30.115 1.00 31.94 187 PRO A C 1
ATOM 1485 O O . PRO A 1 187 ? 16.689 -20.485 -30.044 1.00 31.94 187 PRO A O 1
ATOM 1488 N N . GLY A 1 188 ? 16.102 -18.422 -30.718 1.00 44.84 188 GLY A N 1
ATOM 1489 C CA . GLY A 1 188 ? 14.949 -18.826 -31.532 1.00 44.84 188 GLY A CA 1
ATOM 1490 C C . GLY A 1 188 ? 13.562 -18.853 -30.868 1.00 44.84 188 GLY A C 1
ATOM 1491 O O . GLY A 1 188 ? 12.641 -19.369 -31.491 1.00 44.84 188 GLY A O 1
ATOM 1492 N N . GLY A 1 189 ? 13.345 -18.301 -29.667 1.00 44.31 189 GLY A N 1
ATOM 1493 C CA . GLY A 1 189 ? 12.015 -18.355 -29.036 1.00 44.31 189 GLY A CA 1
ATOM 1494 C C . GLY A 1 189 ? 11.754 -17.265 -27.997 1.00 44.31 189 GLY A C 1
ATOM 1495 O O . GLY A 1 189 ? 12.507 -17.165 -27.042 1.00 44.31 189 GLY A O 1
ATOM 1496 N N . ALA A 1 190 ? 10.672 -16.501 -28.209 1.00 54.97 190 ALA A N 1
ATOM 1497 C CA . ALA A 1 190 ? 10.031 -15.493 -27.345 1.00 54.97 190 ALA A CA 1
ATOM 1498 C C . ALA A 1 190 ? 10.926 -14.410 -26.691 1.00 54.97 190 ALA A C 1
ATOM 1500 O O . ALA A 1 190 ? 11.932 -14.681 -26.041 1.00 54.97 190 ALA A O 1
ATOM 1501 N N . SER A 1 191 ? 10.510 -13.141 -26.801 1.00 63.25 191 SER A N 1
ATOM 1502 C CA . SER A 1 191 ? 11.109 -12.045 -26.021 1.00 63.25 191 SER A CA 1
ATOM 1503 C C . SER A 1 191 ? 11.066 -12.387 -24.522 1.00 63.25 191 SER A C 1
ATOM 1505 O O . SER A 1 191 ? 10.045 -12.903 -24.059 1.00 63.25 191 SER A O 1
ATOM 1507 N N . PRO A 1 192 ? 12.132 -12.117 -23.741 1.00 77.69 192 PRO A N 1
ATOM 1508 C CA . PRO A 1 192 ? 12.097 -12.341 -22.300 1.00 77.69 192 PRO A CA 1
ATOM 1509 C C . PRO A 1 192 ? 10.949 -11.537 -21.666 1.00 77.69 192 PRO A C 1
ATOM 1511 O O . PRO A 1 192 ? 10.712 -10.399 -22.089 1.00 77.69 192 PRO A O 1
ATOM 1514 N N . PRO A 1 193 ? 10.263 -12.088 -20.645 1.00 88.94 193 PRO A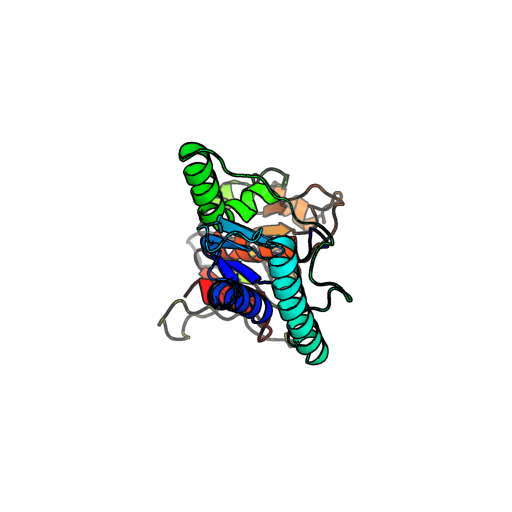 N 1
ATOM 1515 C CA . PRO A 1 193 ? 9.092 -11.451 -20.054 1.00 88.94 193 PRO A CA 1
ATOM 1516 C C . PRO A 1 193 ? 9.446 -10.068 -19.491 1.00 88.94 193 PRO A C 1
ATOM 1518 O O . PRO A 1 193 ? 10.569 -9.901 -18.976 1.00 88.94 193 PRO A O 1
ATOM 1521 N N . PRO A 1 194 ? 8.531 -9.084 -19.538 1.00 94.81 194 PRO A N 1
ATOM 1522 C CA . PRO A 1 194 ? 8.825 -7.746 -19.056 1.00 94.81 194 PRO A CA 1
ATOM 1523 C C . PRO A 1 194 ? 9.161 -7.744 -17.563 1.00 94.81 194 PRO A C 1
ATOM 1525 O O . PRO A 1 194 ? 8.602 -8.518 -16.780 1.00 94.81 194 PRO A O 1
ATOM 1528 N N . VAL A 1 195 ? 10.084 -6.872 -17.160 1.00 96.62 195 VAL A N 1
ATOM 1529 C CA . VAL A 1 195 ? 10.423 -6.671 -15.743 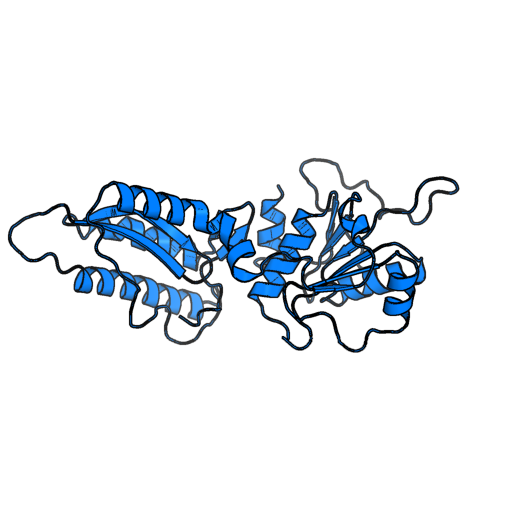1.00 96.62 195 VAL A CA 1
ATOM 1530 C C . VAL A 1 195 ? 9.576 -5.547 -15.168 1.00 96.62 195 VAL A C 1
ATOM 1532 O O . VAL A 1 195 ? 9.602 -4.444 -15.700 1.00 96.62 195 VAL A O 1
ATOM 1535 N N . ILE A 1 196 ? 8.883 -5.784 -14.058 1.00 97.56 196 ILE A N 1
ATOM 1536 C CA . ILE A 1 196 ? 8.149 -4.747 -13.324 1.00 97.56 196 ILE A CA 1
ATOM 1537 C C . ILE A 1 196 ? 8.854 -4.423 -12.003 1.00 97.56 196 ILE A C 1
ATOM 1539 O O . ILE A 1 196 ? 9.239 -5.312 -11.247 1.00 97.56 196 ILE A O 1
ATOM 1543 N N . SER A 1 197 ? 9.074 -3.141 -11.721 1.00 97.38 197 SER A N 1
ATOM 1544 C CA . SER A 1 197 ? 9.711 -2.696 -10.477 1.00 97.38 197 SER A CA 1
ATOM 1545 C C . SER A 1 197 ? 9.402 -1.227 -10.201 1.00 97.38 197 SER A C 1
ATOM 1547 O O . SER A 1 197 ? 8.907 -0.500 -11.067 1.00 97.38 197 SER A O 1
ATOM 1549 N N . THR A 1 198 ? 9.719 -0.773 -8.989 1.00 95.75 198 THR A N 1
ATOM 1550 C CA . THR A 1 198 ? 9.734 0.660 -8.683 1.00 95.75 198 THR A CA 1
ATOM 1551 C C . THR A 1 198 ? 11.031 1.337 -9.109 1.00 95.75 198 THR A C 1
ATOM 1553 O O . THR A 1 198 ? 11.040 2.554 -9.247 1.00 95.75 198 THR A O 1
ATOM 1556 N N . PHE A 1 199 ? 12.111 0.569 -9.317 1.00 95.12 199 PHE A N 1
ATOM 1557 C CA . PHE A 1 199 ? 13.442 1.076 -9.674 1.00 95.12 199 PHE A CA 1
ATOM 1558 C C . PHE A 1 199 ? 13.934 2.224 -8.783 1.00 95.12 199 PHE A C 1
ATOM 1560 O O . PHE A 1 199 ? 14.661 3.113 -9.231 1.00 95.12 199 PHE A O 1
ATOM 1567 N N . THR A 1 200 ? 13.536 2.203 -7.509 1.00 91.38 200 THR A N 1
ATOM 1568 C CA . THR A 1 200 ? 13.856 3.277 -6.565 1.00 91.38 200 THR A CA 1
ATOM 1569 C C . THR A 1 200 ? 15.173 3.022 -5.855 1.00 91.38 200 THR A C 1
ATOM 1571 O O . THR A 1 200 ? 15.955 3.957 -5.702 1.00 91.38 200 THR A O 1
ATOM 1574 N N . SER A 1 201 ? 15.447 1.768 -5.498 1.00 89.94 201 SER A N 1
ATOM 1575 C CA . SER A 1 201 ? 16.677 1.378 -4.817 1.00 89.94 201 SER A CA 1
ATOM 1576 C C . SER A 1 201 ? 17.835 1.110 -5.775 1.00 89.94 201 SER A C 1
ATOM 1578 O O . SER A 1 201 ? 17.636 0.741 -6.934 1.00 89.94 201 SER A O 1
ATOM 1580 N N . SER A 1 202 ? 19.070 1.245 -5.285 1.00 89.50 202 SER A N 1
ATOM 1581 C CA . SER A 1 202 ? 20.287 0.974 -6.074 1.00 89.50 202 SER A CA 1
ATOM 1582 C C . SER A 1 202 ? 20.305 -0.418 -6.752 1.00 89.50 202 SER A C 1
ATOM 1584 O O . SER A 1 202 ? 20.623 -0.506 -7.949 1.00 89.50 202 SER A O 1
ATOM 1586 N N . PRO A 1 203 ? 19.891 -1.517 -6.081 1.00 88.44 203 PRO A N 1
ATOM 1587 C CA . PRO A 1 203 ? 19.777 -2.822 -6.732 1.00 88.44 203 PRO A CA 1
ATOM 1588 C C . PRO A 1 203 ? 18.746 -2.835 -7.864 1.00 88.44 203 PRO A C 1
ATOM 1590 O O . PRO A 1 203 ? 19.008 -3.389 -8.931 1.00 88.44 203 PRO A O 1
ATOM 1593 N N . GLU A 1 204 ? 17.584 -2.206 -7.670 1.00 92.06 204 GLU A N 1
ATOM 1594 C CA . GLU A 1 204 ? 16.558 -2.146 -8.712 1.00 92.06 204 GLU A CA 1
ATOM 1595 C C . GLU A 1 204 ? 17.035 -1.286 -9.895 1.00 92.06 204 GLU A C 1
ATOM 1597 O O . GLU A 1 204 ? 16.905 -1.699 -11.046 1.00 92.06 204 GLU A O 1
ATOM 1602 N N . GLN A 1 205 ? 17.683 -0.145 -9.648 1.00 92.94 205 GLN A N 1
ATOM 1603 C CA . GLN A 1 205 ? 18.273 0.689 -10.705 1.00 92.94 205 GLN A CA 1
ATOM 1604 C C . GLN A 1 205 ? 19.310 -0.079 -11.540 1.00 92.94 205 GLN A C 1
ATOM 1606 O O . GLN A 1 205 ? 19.370 0.082 -12.760 1.00 92.94 205 GLN A O 1
ATOM 1611 N N . SER A 1 206 ? 20.075 -0.979 -10.913 1.00 90.50 206 SER A N 1
ATOM 1612 C CA . SER A 1 206 ? 20.999 -1.877 -11.619 1.00 90.50 206 SER A CA 1
ATOM 1613 C C . SER A 1 206 ? 20.265 -2.859 -12.545 1.00 90.50 206 SER A C 1
ATOM 1615 O O . SER A 1 206 ? 20.755 -3.184 -13.629 1.00 90.50 206 SER A O 1
ATOM 1617 N N . VAL A 1 207 ? 19.071 -3.318 -12.157 1.00 91.62 207 VAL A N 1
ATOM 1618 C CA . VAL A 1 207 ? 18.200 -4.140 -13.014 1.00 91.62 207 VAL A CA 1
ATOM 1619 C C . VAL A 1 207 ? 17.621 -3.319 -14.167 1.00 91.62 207 VAL A C 1
ATOM 1621 O O . VAL A 1 207 ? 17.624 -3.805 -15.299 1.00 91.62 207 VAL A O 1
ATOM 1624 N N . LEU A 1 208 ? 17.204 -2.070 -13.934 1.00 95.25 208 LEU A N 1
ATOM 1625 C CA . LEU A 1 208 ? 16.755 -1.167 -15.002 1.00 95.25 208 LEU A CA 1
ATOM 1626 C C . LEU A 1 208 ? 17.861 -0.930 -16.037 1.00 95.25 208 LEU A C 1
ATOM 1628 O O . LEU A 1 208 ? 17.614 -1.040 -17.238 1.00 95.25 208 LEU A O 1
ATOM 1632 N N . ALA A 1 209 ? 19.089 -0.667 -15.583 1.00 94.12 209 ALA A N 1
ATOM 1633 C CA . ALA A 1 209 ? 20.243 -0.488 -16.460 1.00 94.12 209 ALA A CA 1
ATOM 1634 C C . ALA A 1 209 ? 20.485 -1.723 -17.345 1.00 94.12 209 ALA A C 1
ATOM 1636 O O . ALA A 1 209 ? 20.702 -1.588 -18.550 1.00 94.12 209 ALA A O 1
ATOM 1637 N N . LYS A 1 210 ? 20.363 -2.933 -16.780 1.00 92.50 210 LYS A N 1
ATOM 1638 C CA . LYS A 1 210 ? 20.434 -4.182 -17.554 1.00 92.50 210 LYS A CA 1
ATOM 1639 C C . LYS A 1 210 ? 19.291 -4.293 -18.562 1.00 92.50 210 LYS A C 1
ATOM 1641 O O . LYS A 1 210 ? 19.560 -4.633 -19.709 1.00 92.50 210 LYS A O 1
ATOM 1646 N N . CYS A 1 211 ? 18.051 -3.982 -18.173 1.00 94.44 211 CYS A N 1
ATOM 1647 C CA . CYS A 1 211 ? 16.903 -4.023 -19.088 1.00 94.44 211 CYS A CA 1
ATOM 1648 C C . CYS A 1 211 ? 17.114 -3.108 -20.298 1.00 94.44 211 CYS A C 1
ATOM 1650 O O . CYS A 1 211 ? 16.882 -3.526 -21.431 1.00 94.44 211 CYS A O 1
ATOM 1652 N N . LEU A 1 212 ? 17.619 -1.894 -20.066 1.00 95.19 212 LEU A N 1
ATOM 1653 C CA . LEU A 1 212 ? 17.971 -0.953 -21.128 1.00 95.19 212 LEU A CA 1
ATOM 1654 C C . LEU A 1 212 ? 19.080 -1.509 -22.032 1.00 95.19 212 LEU A C 1
ATOM 1656 O O . LEU A 1 212 ? 18.920 -1.498 -23.250 1.00 95.19 212 LEU A O 1
ATOM 1660 N N . ALA A 1 213 ? 20.157 -2.048 -21.450 1.00 93.44 213 ALA A N 1
ATOM 1661 C CA . ALA A 1 213 ? 21.308 -2.563 -22.194 1.00 93.44 213 ALA A CA 1
ATOM 1662 C C . ALA A 1 213 ? 20.964 -3.745 -23.115 1.00 93.44 213 ALA A C 1
ATOM 1664 O O . ALA A 1 213 ? 21.458 -3.808 -24.237 1.00 93.44 213 ALA A O 1
ATOM 1665 N N . VAL A 1 214 ? 20.104 -4.668 -22.668 1.00 92.56 214 VAL A N 1
ATOM 1666 C CA . VAL A 1 214 ? 19.705 -5.846 -23.465 1.00 92.56 214 VAL A CA 1
ATOM 1667 C C . VAL A 1 214 ? 18.376 -5.664 -24.205 1.00 92.56 214 VAL A C 1
ATOM 1669 O O . VAL A 1 214 ? 17.808 -6.638 -24.689 1.00 92.56 214 VAL A O 1
ATOM 1672 N N . LYS A 1 215 ? 17.844 -4.434 -24.258 1.00 94.44 215 LYS A N 1
ATOM 1673 C CA . LYS A 1 215 ? 16.520 -4.110 -24.819 1.00 94.44 215 LYS A CA 1
ATOM 1674 C C . LYS A 1 215 ? 15.379 -5.000 -24.286 1.00 94.44 215 LYS A C 1
ATOM 1676 O O . LYS A 1 215 ? 14.413 -5.267 -24.995 1.00 94.44 215 LYS A O 1
ATOM 1681 N N . ARG A 1 216 ? 15.439 -5.432 -23.025 1.00 94.19 216 ARG A N 1
ATOM 1682 C CA . ARG A 1 216 ? 14.350 -6.191 -22.390 1.00 94.19 216 ARG A CA 1
ATOM 1683 C C . ARG A 1 216 ? 13.184 -5.253 -22.045 1.00 94.19 216 ARG A C 1
ATOM 1685 O O . ARG A 1 216 ? 13.449 -4.160 -21.534 1.00 94.19 216 ARG A O 1
ATOM 1692 N N . PRO A 1 217 ? 11.920 -5.646 -22.292 1.00 96.75 217 PRO A N 1
ATOM 1693 C CA . PRO A 1 217 ? 10.780 -4.831 -21.898 1.00 96.75 217 PRO A CA 1
ATOM 1694 C C . PRO A 1 217 ? 10.691 -4.612 -20.382 1.00 96.75 217 PRO A C 1
ATOM 1696 O O . PRO A 1 217 ? 11.074 -5.489 -19.602 1.00 96.75 217 PRO A O 1
ATOM 1699 N N . TYR A 1 218 ? 10.188 -3.456 -19.947 1.00 97.62 218 TYR A N 1
ATOM 1700 C CA . TYR A 1 218 ? 10.032 -3.156 -18.523 1.00 97.62 218 TYR A CA 1
ATOM 1701 C C . TYR A 1 218 ? 8.865 -2.214 -18.204 1.00 97.62 218 TYR A C 1
ATOM 1703 O O . TYR A 1 218 ? 8.474 -1.366 -19.006 1.00 97.62 218 TYR A O 1
ATOM 1711 N N . VAL A 1 219 ? 8.357 -2.330 -16.978 1.00 98.00 219 VAL A N 1
ATOM 1712 C CA . VAL A 1 219 ? 7.354 -1.452 -16.378 1.00 98.00 219 VAL A CA 1
ATOM 1713 C C . VAL A 1 219 ? 7.952 -0.785 -15.138 1.00 98.00 219 VAL A C 1
ATOM 1715 O O . VAL A 1 219 ? 8.386 -1.456 -14.202 1.00 98.00 219 VAL A O 1
ATOM 1718 N N . HIS A 1 220 ? 7.988 0.546 -15.131 1.00 97.75 220 HIS A N 1
ATOM 1719 C CA . HIS A 1 220 ? 8.528 1.368 -14.049 1.00 97.75 220 HIS A CA 1
ATOM 1720 C C . HIS A 1 220 ? 7.382 2.034 -13.283 1.00 97.75 220 HIS A C 1
ATOM 1722 O O . HIS A 1 220 ? 6.721 2.931 -13.804 1.00 97.75 220 HIS A O 1
ATOM 1728 N N . VAL A 1 221 ? 7.168 1.627 -12.031 1.00 96.19 221 VAL A N 1
ATOM 1729 C CA . VAL A 1 221 ? 6.089 2.138 -11.172 1.00 96.19 221 VAL A CA 1
ATOM 1730 C C . VAL A 1 221 ? 6.633 3.178 -10.187 1.00 96.19 221 VAL A C 1
ATOM 1732 O O . VAL A 1 221 ? 7.230 2.850 -9.164 1.00 96.19 221 VAL A O 1
ATOM 1735 N N . MET A 1 222 ? 6.423 4.458 -10.486 1.00 94.75 222 MET A N 1
ATOM 1736 C CA . MET A 1 222 ? 7.075 5.586 -9.819 1.00 94.75 222 MET A CA 1
ATOM 1737 C C . MET A 1 222 ? 6.199 6.181 -8.705 1.00 94.75 222 MET A C 1
ATOM 1739 O O . MET A 1 222 ? 5.131 6.722 -8.993 1.00 94.75 222 MET A O 1
ATOM 1743 N N . PRO A 1 223 ? 6.631 6.188 -7.429 1.00 92.25 223 PRO A N 1
ATOM 1744 C CA . PRO A 1 223 ? 5.841 6.763 -6.332 1.00 92.25 223 PRO A CA 1
ATOM 1745 C C . PRO A 1 223 ? 5.813 8.300 -6.308 1.00 92.25 223 PRO A C 1
ATOM 1747 O O . PRO A 1 223 ? 5.045 8.881 -5.535 1.00 92.25 223 PRO A O 1
ATOM 1750 N N . GLY A 1 224 ? 6.678 8.958 -7.088 1.00 91.50 224 GLY A N 1
ATOM 1751 C CA . GLY A 1 224 ? 6.896 10.407 -7.052 1.00 91.50 224 GLY A CA 1
ATOM 1752 C C . GLY A 1 224 ? 6.317 11.217 -8.211 1.00 91.50 224 GLY A C 1
ATOM 1753 O O . GLY A 1 224 ? 6.515 12.431 -8.238 1.00 91.50 224 GLY A O 1
ATOM 1754 N N . GLY A 1 225 ? 5.623 10.568 -9.144 1.00 92.75 225 GLY A N 1
ATOM 1755 C CA . GLY A 1 225 ? 5.298 11.139 -10.449 1.00 92.75 225 GLY A CA 1
ATOM 1756 C C . GLY A 1 225 ? 6.341 10.761 -11.499 1.00 92.75 225 GLY A C 1
ATOM 1757 O O . GLY A 1 225 ? 7.505 10.515 -11.177 1.00 92.75 225 GLY A O 1
ATOM 1758 N N . ILE A 1 226 ? 5.915 10.710 -12.761 1.00 95.00 226 ILE A N 1
ATOM 1759 C CA . ILE A 1 226 ? 6.824 10.531 -13.897 1.00 95.00 226 ILE A CA 1
ATOM 1760 C C . ILE A 1 226 ? 7.591 11.852 -14.110 1.00 95.00 226 ILE A C 1
ATOM 1762 O O . ILE A 1 226 ? 6.947 12.901 -14.133 1.00 95.00 226 ILE A O 1
ATOM 1766 N N . PRO A 1 227 ? 8.934 11.850 -14.240 1.00 94.06 227 PRO A N 1
ATOM 1767 C CA . PRO A 1 227 ? 9.701 13.072 -14.473 1.00 94.06 227 PRO A CA 1
ATOM 1768 C C . PRO A 1 227 ? 9.277 13.782 -15.761 1.00 94.06 227 PRO A C 1
ATOM 1770 O O . PRO A 1 227 ? 9.107 13.134 -16.792 1.00 94.06 227 PRO A O 1
ATOM 1773 N N . GLU A 1 228 ? 9.185 15.113 -15.726 1.00 92.62 228 GLU A N 1
ATOM 1774 C CA . GLU A 1 228 ? 8.855 15.919 -16.914 1.00 92.62 228 GLU A CA 1
ATOM 1775 C C . GLU A 1 228 ? 9.905 15.752 -18.021 1.00 92.62 228 GLU A C 1
ATOM 1777 O O . GLU A 1 228 ? 9.586 15.635 -19.205 1.00 92.62 228 GLU A O 1
ATOM 1782 N N . VAL A 1 229 ? 11.179 15.676 -17.626 1.00 94.75 229 VAL A N 1
ATOM 1783 C CA . VAL A 1 229 ? 12.295 15.421 -18.534 1.00 94.75 229 VAL A CA 1
ATOM 1784 C C . VAL A 1 229 ? 12.778 13.989 -18.348 1.00 94.75 229 VAL A C 1
ATOM 1786 O O . VAL A 1 229 ? 13.515 13.671 -17.417 1.00 94.75 229 VAL A O 1
ATOM 1789 N N . LEU A 1 230 ? 12.375 13.115 -19.269 1.00 95.50 230 LEU A N 1
ATOM 1790 C CA . LEU A 1 230 ? 12.823 11.724 -19.265 1.00 95.50 230 LEU A CA 1
ATOM 1791 C C . LEU A 1 230 ? 14.274 11.581 -19.774 1.00 95.50 230 LEU A C 1
ATOM 1793 O O . LEU A 1 230 ? 14.629 12.225 -20.774 1.00 95.50 230 LEU A O 1
ATOM 1797 N N . PRO A 1 231 ? 15.078 10.679 -19.177 1.00 96.31 231 PRO A N 1
ATOM 1798 C CA . PRO A 1 231 ? 16.347 10.232 -19.747 1.00 96.31 231 PRO A CA 1
ATOM 1799 C C . PRO A 1 231 ? 16.179 9.736 -21.190 1.00 96.31 231 PRO A C 1
ATOM 1801 O O . PRO A 1 231 ? 15.175 9.100 -21.522 1.00 96.31 231 PRO A O 1
ATOM 1804 N N . SER A 1 232 ? 17.169 9.991 -22.052 1.00 96.94 232 SER A N 1
ATOM 1805 C CA . SER A 1 232 ? 17.126 9.617 -23.478 1.00 96.94 232 SER A CA 1
ATOM 1806 C C . SER A 1 232 ? 16.845 8.128 -23.683 1.00 96.94 232 SER A C 1
ATOM 1808 O O . SER A 1 232 ? 15.944 7.781 -24.442 1.00 96.94 232 SER A O 1
ATOM 1810 N N . ALA A 1 233 ? 17.527 7.267 -22.923 1.00 96.75 233 ALA A N 1
ATOM 1811 C CA . ALA A 1 233 ? 17.343 5.819 -22.972 1.00 96.75 233 ALA A CA 1
ATOM 1812 C C . ALA A 1 233 ? 15.898 5.386 -22.654 1.00 96.75 233 ALA A C 1
ATOM 1814 O O . ALA A 1 233 ? 15.382 4.443 -23.250 1.00 96.75 233 ALA A O 1
ATOM 1815 N N . TRP A 1 234 ? 15.213 6.087 -21.742 1.00 97.31 234 TRP A N 1
ATOM 1816 C CA . TRP A 1 234 ? 13.821 5.780 -21.399 1.00 97.31 234 TRP A CA 1
ATOM 1817 C C . TRP A 1 234 ? 12.867 6.257 -22.493 1.00 97.31 234 TRP A C 1
ATOM 1819 O O . TRP A 1 234 ? 11.936 5.536 -22.844 1.00 97.31 234 TRP A O 1
ATOM 1829 N N . LYS A 1 235 ? 13.113 7.449 -23.062 1.00 97.31 235 LYS A N 1
ATOM 1830 C CA . LYS A 1 235 ? 12.343 7.972 -24.204 1.00 97.31 235 LYS A CA 1
ATOM 1831 C C . LYS A 1 235 ? 12.417 7.018 -25.393 1.00 97.31 235 LYS A C 1
ATOM 1833 O O . LYS A 1 235 ? 11.394 6.726 -26.004 1.00 97.31 235 LYS A O 1
ATOM 1838 N N . GLU A 1 236 ? 13.614 6.530 -25.703 1.00 97.56 236 GLU A N 1
ATOM 1839 C CA . GLU A 1 236 ? 13.844 5.558 -26.770 1.00 97.56 236 GLU A CA 1
ATOM 1840 C C . GLU A 1 236 ? 13.119 4.238 -26.490 1.00 97.56 236 GLU A C 1
ATOM 1842 O O . GLU A 1 236 ? 12.350 3.779 -27.329 1.00 97.56 236 GLU A O 1
ATOM 1847 N N . ALA A 1 237 ? 13.255 3.678 -25.283 1.00 97.19 237 ALA A N 1
ATOM 1848 C CA . ALA A 1 237 ? 12.553 2.449 -24.913 1.00 97.19 237 ALA A CA 1
ATOM 1849 C C . ALA A 1 237 ? 11.018 2.584 -24.981 1.00 97.19 237 ALA A C 1
ATOM 1851 O O . ALA A 1 237 ? 10.346 1.643 -25.404 1.00 97.19 237 ALA A O 1
ATOM 1852 N N . CYS A 1 238 ? 10.459 3.747 -24.619 1.00 96.94 238 CYS A N 1
ATOM 1853 C CA . CYS A 1 238 ? 9.025 4.026 -24.769 1.00 96.94 238 CYS A CA 1
ATOM 1854 C C . CYS A 1 238 ? 8.610 4.081 -26.247 1.00 96.94 238 CYS A C 1
ATOM 1856 O O . CYS A 1 238 ? 7.591 3.500 -26.608 1.00 96.94 238 CYS A O 1
ATOM 1858 N N . ARG A 1 239 ? 9.401 4.741 -27.108 1.00 96.62 239 ARG A N 1
ATOM 1859 C CA . ARG A 1 239 ? 9.144 4.813 -28.561 1.00 96.62 239 ARG A CA 1
ATOM 1860 C C . ARG A 1 239 ? 9.209 3.444 -29.234 1.00 96.62 239 ARG A C 1
ATOM 1862 O O . ARG A 1 239 ? 8.419 3.177 -30.127 1.00 96.62 239 ARG A O 1
ATOM 1869 N N . GLU A 1 240 ? 10.117 2.583 -28.785 1.00 95.75 240 GLU A N 1
ATOM 1870 C CA . GLU A 1 240 ? 10.238 1.200 -29.261 1.00 95.75 240 GLU A CA 1
ATOM 1871 C C . GLU A 1 240 ? 9.157 0.261 -28.682 1.00 95.75 240 GLU A C 1
ATOM 1873 O O . GLU A 1 240 ? 9.177 -0.935 -28.957 1.00 95.75 240 GLU A O 1
ATOM 1878 N N . GLY A 1 241 ? 8.229 0.760 -27.852 1.00 94.69 241 GLY A N 1
ATOM 1879 C CA . GLY A 1 241 ? 7.154 -0.043 -27.255 1.00 94.69 241 GLY A CA 1
ATOM 1880 C C . GLY A 1 241 ? 7.608 -1.009 -26.154 1.00 94.69 241 GLY A C 1
ATOM 1881 O O . GLY A 1 241 ? 6.826 -1.847 -25.709 1.00 94.69 241 GLY A O 1
ATOM 1882 N N . ARG A 1 242 ? 8.858 -0.888 -25.691 1.00 96.38 242 ARG A N 1
ATOM 1883 C CA . ARG A 1 242 ? 9.482 -1.771 -24.691 1.00 96.38 242 ARG A CA 1
ATOM 1884 C C . ARG A 1 242 ? 9.410 -1.232 -23.265 1.00 96.38 242 ARG A C 1
ATOM 1886 O O . ARG A 1 242 ? 9.857 -1.903 -22.344 1.00 96.38 242 ARG A O 1
ATOM 1893 N N . ALA A 1 243 ? 8.906 -0.023 -23.062 1.00 97.50 243 ALA A N 1
ATOM 1894 C CA . ALA A 1 243 ? 8.800 0.564 -21.736 1.00 97.50 243 ALA A CA 1
ATOM 1895 C C . ALA A 1 243 ? 7.392 1.071 -21.464 1.00 97.50 243 ALA A C 1
ATOM 1897 O O . ALA A 1 243 ? 6.738 1.631 -22.347 1.00 97.50 243 ALA A O 1
ATOM 1898 N N . LEU A 1 244 ? 6.978 0.925 -20.211 1.00 97.75 244 LEU A N 1
ATOM 1899 C CA . LEU A 1 244 ? 5.823 1.596 -19.640 1.00 97.75 244 LEU A CA 1
ATOM 1900 C C . LEU A 1 244 ? 6.237 2.267 -18.331 1.00 97.75 244 LEU A C 1
ATOM 1902 O O . LEU A 1 244 ? 6.701 1.613 -17.400 1.00 97.75 244 LEU A O 1
ATOM 1906 N N . LEU A 1 245 ? 6.072 3.581 -18.256 1.00 97.75 245 LEU A N 1
ATOM 1907 C CA . LEU A 1 245 ? 6.260 4.371 -17.045 1.00 97.75 245 LEU A CA 1
ATOM 1908 C C . LEU A 1 245 ? 4.879 4.652 -16.453 1.00 97.75 245 LEU A C 1
ATOM 1910 O O . LEU A 1 245 ? 3.994 5.096 -17.181 1.00 97.75 245 LEU A O 1
ATOM 1914 N N . LEU A 1 246 ? 4.694 4.400 -15.158 1.00 94.94 246 LEU A N 1
ATOM 1915 C CA . LEU A 1 246 ? 3.424 4.562 -14.445 1.00 94.94 246 LEU A CA 1
ATOM 1916 C C . LEU A 1 246 ? 3.619 5.352 -13.161 1.00 94.94 246 LEU A C 1
ATOM 1918 O O . LEU A 1 246 ? 4.615 5.175 -12.462 1.00 94.94 246 LEU A O 1
ATOM 1922 N N . SER A 1 247 ? 2.629 6.161 -12.794 1.00 93.38 247 SER A N 1
ATOM 1923 C CA . SER A 1 247 ? 2.572 6.759 -11.466 1.00 93.38 247 SER A CA 1
ATOM 1924 C C . SER A 1 247 ? 1.133 6.958 -10.980 1.00 93.38 247 SER A C 1
ATOM 1926 O O . SER A 1 247 ? 0.267 7.354 -11.758 1.00 93.38 247 SER A O 1
ATOM 1928 N N . PRO A 1 248 ? 0.857 6.766 -9.675 1.00 89.88 248 PRO A N 1
ATOM 1929 C CA . PRO A 1 248 ? -0.444 7.102 -9.099 1.00 89.88 248 PRO A CA 1
ATOM 1930 C C . PRO A 1 248 ? -0.665 8.619 -8.948 1.00 89.88 248 PRO A C 1
ATOM 1932 O O . PRO A 1 248 ? -1.702 9.038 -8.445 1.00 89.88 248 PRO A O 1
ATOM 1935 N N . VAL A 1 249 ? 0.316 9.454 -9.305 1.00 90.00 249 VAL A N 1
ATOM 1936 C CA . VAL A 1 249 ? 0.289 10.910 -9.107 1.00 90.00 249 VAL A CA 1
ATOM 1937 C C . VAL A 1 249 ? 0.904 11.646 -10.303 1.00 90.00 249 VAL A C 1
ATOM 1939 O O . VAL A 1 249 ? 1.723 11.061 -11.018 1.00 90.00 249 VAL A O 1
ATOM 1942 N N . PRO A 1 250 ? 0.556 12.927 -10.522 1.00 90.25 250 PRO A N 1
ATOM 1943 C CA . PRO A 1 250 ? 1.168 13.730 -11.574 1.00 90.25 250 PRO A CA 1
ATOM 1944 C C . PRO A 1 250 ? 2.659 13.993 -11.314 1.00 90.25 250 PRO A C 1
ATOM 1946 O O . PRO A 1 250 ? 3.173 13.812 -10.201 1.00 90.25 250 PRO A O 1
ATOM 1949 N N . ALA A 1 251 ? 3.351 14.445 -12.361 1.00 90.81 251 ALA A N 1
ATOM 1950 C CA . ALA A 1 251 ? 4.740 14.886 -12.293 1.00 90.81 251 ALA A CA 1
ATOM 1951 C C . ALA A 1 251 ? 4.948 15.947 -11.192 1.00 90.81 251 ALA A C 1
ATOM 1953 O O . ALA A 1 251 ? 4.039 16.705 -10.859 1.00 90.81 251 ALA A O 1
ATOM 1954 N N . GLY A 1 252 ? 6.139 15.974 -10.588 1.00 86.06 252 GLY A N 1
ATOM 1955 C CA . GLY A 1 252 ? 6.502 16.976 -9.576 1.00 86.06 252 GLY A CA 1
ATOM 1956 C C . GLY A 1 252 ? 5.913 16.762 -8.172 1.00 86.06 252 GLY A C 1
ATOM 1957 O O . GLY A 1 252 ? 6.240 17.517 -7.261 1.00 86.06 252 GLY A O 1
ATOM 1958 N N . THR A 1 253 ? 5.106 15.717 -7.945 1.00 87.88 253 THR A N 1
ATOM 1959 C CA . THR A 1 253 ? 4.473 15.463 -6.631 1.00 87.88 253 THR A CA 1
ATOM 1960 C C . THR A 1 253 ? 5.480 15.067 -5.532 1.00 87.88 253 THR A C 1
ATOM 1962 O O . THR A 1 253 ? 5.222 15.262 -4.341 1.00 87.88 253 THR A O 1
ATOM 1965 N N . GLY A 1 254 ? 6.623 14.483 -5.904 1.00 87.06 254 GLY A N 1
ATOM 1966 C CA . GLY A 1 254 ? 7.657 14.025 -4.969 1.00 87.06 254 GLY A CA 1
ATOM 1967 C C . GLY A 1 254 ? 7.315 12.698 -4.281 1.00 87.06 254 GLY A C 1
ATOM 1968 O O . GLY A 1 254 ? 6.197 12.194 -4.373 1.00 87.06 254 GLY A O 1
ATOM 1969 N N . VAL A 1 255 ? 8.277 12.076 -3.596 1.00 83.69 255 VAL A N 1
ATOM 1970 C CA . VAL A 1 255 ? 8.101 10.730 -3.015 1.00 83.69 255 VAL A CA 1
ATOM 1971 C C . VAL A 1 255 ? 7.429 10.795 -1.640 1.00 83.69 255 VAL A C 1
ATOM 1973 O O . VAL A 1 255 ? 7.779 11.605 -0.787 1.00 83.69 255 VAL A O 1
ATOM 1976 N N . ASN A 1 256 ? 6.471 9.896 -1.399 1.00 83.94 256 ASN A N 1
ATOM 1977 C CA . ASN A 1 256 ? 5.831 9.705 -0.099 1.00 83.94 256 ASN A CA 1
ATOM 1978 C C . ASN A 1 256 ? 5.886 8.226 0.301 1.00 83.94 256 ASN A C 1
ATOM 1980 O O . ASN A 1 256 ? 5.680 7.350 -0.538 1.00 83.94 256 ASN A O 1
ATOM 1984 N N . LYS A 1 257 ? 6.100 7.944 1.594 1.00 80.94 257 LYS A N 1
ATOM 1985 C CA . LYS A 1 257 ? 6.201 6.573 2.116 1.00 80.94 257 LYS A CA 1
ATOM 1986 C C . LYS A 1 257 ? 4.978 5.715 1.774 1.00 80.94 257 LYS A C 1
ATOM 1988 O O . LYS A 1 257 ? 5.145 4.586 1.340 1.00 80.94 257 LYS A O 1
ATOM 1993 N N . GLN A 1 258 ? 3.761 6.240 1.922 1.00 79.56 258 GLN A N 1
ATOM 1994 C CA . GLN A 1 258 ? 2.534 5.496 1.611 1.00 79.56 258 GLN A CA 1
ATOM 1995 C C . GLN A 1 258 ? 2.459 5.140 0.123 1.00 79.56 258 GLN A C 1
ATOM 1997 O O . GLN A 1 258 ? 2.092 4.020 -0.217 1.00 79.56 258 GLN A O 1
ATOM 2002 N N . ARG A 1 259 ? 2.867 6.065 -0.757 1.00 87.44 259 ARG A N 1
ATOM 2003 C CA . ARG A 1 259 ? 2.944 5.812 -2.203 1.00 87.44 259 ARG A CA 1
ATOM 2004 C C . ARG A 1 259 ? 4.013 4.791 -2.557 1.00 87.44 259 ARG A C 1
ATOM 2006 O O . ARG A 1 259 ? 3.758 3.942 -3.392 1.00 87.44 259 ARG A O 1
ATOM 2013 N N . ALA A 1 260 ? 5.174 4.828 -1.908 1.00 88.81 260 ALA A N 1
ATOM 2014 C CA . ALA A 1 260 ? 6.215 3.824 -2.126 1.00 88.81 260 ALA A CA 1
ATOM 2015 C C . ALA A 1 260 ? 5.735 2.413 -1.740 1.00 88.81 260 ALA A C 1
ATOM 2017 O O . ALA A 1 260 ? 5.915 1.470 -2.505 1.00 88.81 260 ALA A O 1
ATOM 2018 N N . ILE A 1 261 ? 5.054 2.281 -0.595 1.00 87.50 261 ILE A N 1
ATOM 2019 C CA . ILE A 1 261 ? 4.437 1.015 -0.158 1.00 87.50 261 ILE A CA 1
ATOM 2020 C C . ILE A 1 261 ? 3.404 0.545 -1.181 1.00 87.50 261 ILE A C 1
ATOM 2022 O O . ILE A 1 261 ? 3.403 -0.619 -1.574 1.00 87.50 261 ILE A O 1
ATOM 2026 N N . TRP A 1 262 ? 2.553 1.465 -1.631 1.00 87.19 262 TRP A N 1
ATOM 2027 C CA . TRP A 1 262 ? 1.541 1.185 -2.632 1.00 87.19 262 TRP A CA 1
ATOM 2028 C C . TRP A 1 262 ? 2.145 0.719 -3.966 1.00 87.19 262 TRP A C 1
ATOM 2030 O O . TRP A 1 262 ? 1.718 -0.309 -4.485 1.00 87.19 262 TRP A O 1
ATOM 2040 N N . CYS A 1 263 ? 3.168 1.410 -4.486 1.00 91.50 263 CYS A N 1
ATOM 2041 C CA . CYS A 1 263 ? 3.849 1.038 -5.728 1.00 91.50 263 CYS A CA 1
ATOM 2042 C C . CYS A 1 263 ? 4.504 -0.341 -5.608 1.00 91.50 263 CYS A C 1
ATOM 2044 O O . CYS A 1 263 ? 4.352 -1.159 -6.509 1.00 91.50 263 CYS A O 1
ATOM 2046 N N . ASN A 1 264 ? 5.176 -0.629 -4.488 1.00 92.31 264 ASN A N 1
ATOM 2047 C CA . ASN A 1 264 ? 5.753 -1.952 -4.238 1.00 92.31 264 ASN A CA 1
ATOM 2048 C C . ASN A 1 264 ? 4.682 -3.041 -4.261 1.00 92.31 264 ASN A C 1
ATOM 2050 O O . ASN A 1 264 ? 4.872 -4.076 -4.889 1.00 92.31 26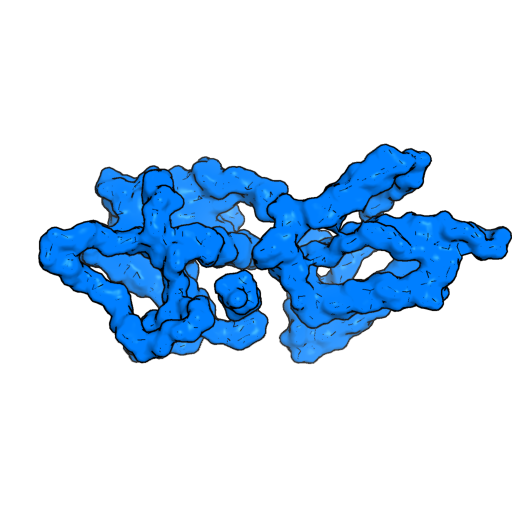4 ASN A O 1
ATOM 2054 N N . ARG A 1 265 ? 3.532 -2.812 -3.622 1.00 88.75 265 ARG A N 1
ATOM 2055 C CA . ARG A 1 265 ? 2.441 -3.786 -3.676 1.00 88.75 265 ARG A CA 1
ATOM 2056 C C . ARG A 1 265 ? 1.884 -3.926 -5.095 1.00 88.75 265 ARG A C 1
ATOM 2058 O O . ARG A 1 265 ? 1.733 -5.050 -5.550 1.00 88.75 265 ARG A O 1
ATOM 2065 N N . TYR A 1 266 ? 1.672 -2.825 -5.819 1.00 90.06 266 TYR A N 1
ATOM 2066 C CA . TYR A 1 266 ? 1.225 -2.858 -7.216 1.00 90.06 266 TYR A CA 1
ATOM 2067 C C . TYR A 1 266 ? 2.160 -3.712 -8.088 1.00 90.06 266 TYR A C 1
ATOM 2069 O O . TYR A 1 266 ? 1.685 -4.575 -8.822 1.00 90.06 266 TYR A O 1
ATOM 2077 N N . VAL A 1 267 ? 3.480 -3.537 -7.948 1.00 93.44 267 VAL A N 1
ATOM 2078 C CA . VAL A 1 267 ? 4.504 -4.368 -8.606 1.00 93.44 267 VAL A CA 1
ATOM 2079 C C . VAL A 1 267 ? 4.302 -5.855 -8.283 1.00 93.44 267 VAL A C 1
ATOM 2081 O O . VAL A 1 267 ? 4.265 -6.680 -9.192 1.00 93.44 267 VAL A O 1
ATOM 2084 N N . LEU A 1 268 ? 4.131 -6.202 -7.003 1.00 91.81 268 LEU A N 1
ATOM 2085 C CA . LEU A 1 268 ? 3.939 -7.587 -6.552 1.00 91.81 268 LEU A CA 1
ATOM 2086 C C . LEU A 1 268 ? 2.578 -8.183 -6.959 1.00 91.81 268 LEU A C 1
ATOM 2088 O O . LEU A 1 268 ? 2.444 -9.400 -7.071 1.00 91.81 268 LEU A O 1
ATOM 2092 N N . ASP A 1 269 ? 1.550 -7.354 -7.136 1.00 87.88 269 ASP A N 1
ATOM 2093 C CA . ASP A 1 269 ? 0.208 -7.765 -7.565 1.00 87.88 269 ASP A CA 1
ATOM 2094 C C . ASP A 1 269 ? 0.149 -8.081 -9.064 1.00 87.88 269 ASP A C 1
ATOM 2096 O O . ASP A 1 269 ? -0.596 -8.972 -9.463 1.00 87.88 269 ASP A O 1
ATOM 2100 N N . HIS A 1 270 ? 0.963 -7.404 -9.878 1.00 88.81 270 HIS A N 1
ATOM 2101 C CA . HIS A 1 270 ? 0.970 -7.553 -11.338 1.00 88.81 270 HIS A CA 1
ATOM 2102 C C . HIS A 1 270 ? 2.037 -8.531 -11.847 1.00 88.81 270 HIS A C 1
ATOM 2104 O O . HIS A 1 270 ? 2.125 -8.790 -13.046 1.00 88.81 270 HIS A O 1
ATOM 2110 N N . ALA A 1 271 ? 2.856 -9.090 -10.958 1.00 90.00 271 ALA A N 1
ATOM 2111 C CA . ALA A 1 271 ? 3.894 -10.037 -11.328 1.00 90.00 271 ALA A CA 1
ATOM 2112 C C . ALA A 1 271 ? 3.417 -11.491 -11.229 1.00 90.00 271 ALA A C 1
ATOM 2114 O O . ALA A 1 271 ? 2.852 -11.924 -10.222 1.00 90.00 271 ALA A O 1
ATOM 2115 N N . GLY A 1 272 ? 3.704 -12.272 -12.272 1.00 86.44 272 GLY A N 1
ATOM 2116 C CA . GLY A 1 272 ? 3.511 -13.723 -12.256 1.00 86.44 272 GLY A CA 1
ATOM 2117 C C . GLY A 1 272 ? 4.623 -14.457 -11.502 1.00 86.44 272 GLY A C 1
ATOM 2118 O O . GLY A 1 272 ? 4.405 -15.562 -11.010 1.00 86.44 272 GLY A O 1
ATOM 2119 N N . GLU A 1 273 ? 5.795 -13.833 -11.404 1.00 90.44 273 GLU A N 1
ATOM 2120 C CA . GLU A 1 273 ? 6.993 -14.341 -10.741 1.00 90.44 273 GLU A CA 1
ATOM 2121 C C . GLU A 1 273 ? 7.691 -13.187 -10.021 1.00 90.44 273 GLU A C 1
ATOM 2123 O O . GLU A 1 273 ? 7.757 -12.080 -10.553 1.00 90.44 273 GLU A O 1
ATOM 2128 N N . ILE A 1 274 ? 8.203 -13.424 -8.815 1.00 90.75 274 ILE A N 1
ATOM 2129 C CA . ILE A 1 274 ? 8.853 -12.392 -8.006 1.00 90.75 274 ILE A CA 1
ATOM 2130 C C . ILE A 1 274 ? 10.299 -12.809 -7.780 1.00 90.75 274 ILE A C 1
ATOM 2132 O O . ILE A 1 274 ? 10.564 -13.909 -7.310 1.00 90.75 274 ILE A O 1
ATOM 2136 N N . TRP A 1 275 ? 11.222 -11.909 -8.091 1.00 91.75 275 TRP A N 1
ATOM 2137 C CA . TRP A 1 275 ? 12.620 -11.984 -7.699 1.00 91.75 275 TRP A CA 1
ATOM 2138 C C . TRP A 1 275 ? 12.910 -10.855 -6.729 1.00 91.75 275 TRP A C 1
ATOM 2140 O O . TRP A 1 275 ? 12.366 -9.754 -6.849 1.00 91.75 275 TRP A O 1
ATOM 2150 N N . HIS A 1 276 ? 13.793 -11.104 -5.775 1.00 88.62 276 HIS A N 1
ATOM 2151 C CA . HIS A 1 276 ? 14.181 -10.081 -4.830 1.00 88.62 276 HIS A CA 1
ATOM 2152 C C . HIS A 1 276 ? 15.684 -10.012 -4.618 1.00 88.62 276 HIS A C 1
ATOM 2154 O O . HIS A 1 276 ? 16.428 -10.978 -4.801 1.00 88.62 276 HIS A O 1
ATOM 2160 N N . GLY A 1 277 ? 16.121 -8.812 -4.249 1.00 87.50 277 GLY A N 1
ATOM 2161 C CA . GLY A 1 277 ? 17.443 -8.591 -3.703 1.00 87.50 277 GLY A CA 1
ATOM 2162 C C . GLY A 1 277 ? 17.464 -8.755 -2.183 1.00 87.50 277 GLY A C 1
ATOM 2163 O O . GLY A 1 277 ? 16.718 -9.552 -1.612 1.00 87.50 277 GLY A O 1
ATOM 2164 N N . TYR A 1 278 ? 18.294 -7.957 -1.511 1.00 87.25 278 TYR A N 1
ATOM 2165 C CA . TYR A 1 278 ? 18.269 -7.865 -0.052 1.00 87.25 278 TYR A CA 1
ATOM 2166 C C . TYR A 1 278 ? 16.902 -7.365 0.436 1.00 87.25 278 TYR A C 1
ATOM 2168 O O . TYR A 1 278 ? 16.388 -6.354 -0.050 1.00 87.25 278 TYR A O 1
ATOM 2176 N N . ILE A 1 279 ? 16.334 -8.052 1.425 1.00 87.12 279 ILE A N 1
ATOM 2177 C CA . ILE A 1 279 ? 15.109 -7.652 2.115 1.00 87.12 279 ILE A CA 1
ATOM 2178 C C . ILE A 1 279 ? 15.475 -7.278 3.546 1.00 87.12 279 ILE A C 1
ATOM 2180 O O . ILE A 1 279 ? 16.062 -8.077 4.271 1.00 87.12 279 ILE A O 1
ATOM 2184 N N . ARG A 1 280 ? 15.132 -6.054 3.958 1.00 84.62 280 ARG A N 1
ATOM 2185 C CA . ARG A 1 280 ? 15.361 -5.604 5.331 1.00 84.62 280 ARG A CA 1
ATOM 2186 C C . ARG A 1 280 ? 14.406 -6.345 6.282 1.00 84.62 280 ARG A C 1
ATOM 2188 O O . ARG A 1 280 ? 13.194 -6.164 6.120 1.00 84.62 280 ARG A O 1
ATOM 2195 N N . PRO A 1 281 ? 14.914 -7.061 7.304 1.00 80.75 281 PRO A N 1
ATOM 2196 C CA . PRO A 1 281 ? 14.072 -7.685 8.323 1.00 80.75 281 PRO A CA 1
ATOM 2197 C C . PRO A 1 281 ? 13.221 -6.656 9.074 1.00 80.75 281 PRO A C 1
ATOM 2199 O O . PRO A 1 281 ? 13.696 -5.562 9.395 1.00 80.75 281 PRO A O 1
ATOM 2202 N N . GLY A 1 282 ? 11.951 -6.974 9.319 1.00 76.56 282 GLY A N 1
ATOM 2203 C CA . GLY A 1 282 ? 10.958 -6.060 9.895 1.00 76.56 282 GLY A CA 1
ATOM 2204 C C . GLY A 1 282 ? 10.583 -4.888 8.977 1.00 76.56 282 GLY A C 1
ATOM 2205 O O . GLY A 1 282 ? 9.910 -3.942 9.396 1.00 76.56 282 GLY A O 1
ATOM 2206 N N . GLY A 1 283 ? 11.052 -4.905 7.728 1.00 80.12 283 GLY A N 1
ATOM 2207 C CA . GLY A 1 283 ? 10.787 -3.883 6.728 1.00 80.12 283 GLY A CA 1
ATOM 2208 C C . GLY A 1 283 ? 9.417 -4.041 6.073 1.00 80.12 283 GLY A C 1
ATOM 2209 O O . GLY A 1 283 ? 8.783 -5.095 6.099 1.00 80.12 283 GLY A O 1
ATOM 2210 N N . THR A 1 284 ? 8.959 -2.981 5.403 1.00 83.94 284 THR A N 1
ATOM 2211 C CA . THR A 1 284 ? 7.670 -3.032 4.698 1.00 83.94 284 THR A CA 1
ATOM 2212 C C . THR A 1 284 ? 7.666 -4.050 3.559 1.00 83.94 284 THR A C 1
ATOM 2214 O O . THR A 1 284 ? 6.652 -4.704 3.343 1.00 83.94 284 THR A O 1
ATOM 2217 N N . LEU A 1 285 ? 8.786 -4.212 2.850 1.00 86.38 285 LEU A N 1
ATOM 2218 C CA . LEU A 1 285 ? 8.860 -5.148 1.730 1.00 86.38 285 LEU A CA 1
ATOM 2219 C C . LEU A 1 285 ? 8.732 -6.610 2.188 1.00 86.38 285 LEU A C 1
ATOM 2221 O O . LEU A 1 285 ? 8.000 -7.364 1.559 1.00 86.38 285 LEU A O 1
ATOM 2225 N N . GLU A 1 286 ? 9.336 -6.977 3.323 1.00 86.44 286 GLU A N 1
ATOM 2226 C CA . GLU A 1 286 ? 9.157 -8.296 3.955 1.00 86.44 286 GLU A CA 1
ATOM 2227 C C . GLU A 1 286 ? 7.680 -8.562 4.285 1.00 86.44 286 GLU A C 1
ATOM 2229 O O . GLU A 1 286 ? 7.134 -9.606 3.940 1.00 86.44 286 GLU A O 1
ATOM 2234 N N . THR A 1 287 ? 6.996 -7.570 4.869 1.00 83.06 287 THR A N 1
ATOM 2235 C CA . THR A 1 287 ? 5.566 -7.678 5.212 1.00 83.06 287 THR A CA 1
ATOM 2236 C C . THR A 1 287 ? 4.685 -7.898 3.976 1.00 83.06 287 THR A C 1
ATOM 2238 O O . THR A 1 287 ? 3.712 -8.655 4.033 1.00 83.06 287 THR A O 1
ATOM 2241 N N . LEU A 1 288 ? 5.005 -7.222 2.865 1.00 85.56 288 LEU A N 1
ATOM 2242 C CA . LEU A 1 288 ? 4.284 -7.369 1.600 1.00 85.56 288 LEU A CA 1
ATOM 2243 C C . LEU A 1 288 ? 4.555 -8.733 0.953 1.00 85.56 288 LEU A C 1
ATOM 2245 O O . LEU A 1 288 ? 3.619 -9.362 0.465 1.00 85.56 288 LEU A O 1
ATOM 2249 N N . LEU A 1 289 ? 5.799 -9.211 0.973 1.00 84.81 289 LEU A N 1
ATOM 2250 C CA . LEU A 1 289 ? 6.175 -10.506 0.401 1.00 84.81 289 LEU A CA 1
ATOM 2251 C C . LEU A 1 289 ? 5.540 -11.679 1.151 1.00 84.81 289 LEU A C 1
ATOM 2253 O O . LEU A 1 289 ? 4.911 -12.520 0.516 1.00 84.81 289 LEU A O 1
ATOM 2257 N N . GLY A 1 290 ? 5.543 -11.657 2.487 1.00 79.62 290 GLY A N 1
ATOM 2258 C CA . GLY A 1 290 ? 4.837 -12.655 3.302 1.00 79.62 290 GLY A CA 1
ATOM 2259 C C . GLY A 1 290 ? 3.308 -12.628 3.143 1.00 79.62 290 GLY A C 1
ATOM 2260 O O . GLY A 1 290 ? 2.594 -13.333 3.852 1.00 79.62 290 GLY A O 1
ATOM 2261 N N . SER A 1 291 ? 2.749 -11.758 2.288 1.00 71.00 291 SER A N 1
ATOM 2262 C CA . SER A 1 291 ? 1.330 -11.792 1.895 1.00 71.00 291 SER A CA 1
ATOM 2263 C C . SER A 1 291 ? 1.028 -12.571 0.634 1.00 71.00 291 SER A C 1
ATOM 2265 O O . SER A 1 291 ? -0.138 -12.797 0.323 1.00 71.00 291 SER A O 1
ATOM 2267 N N . LYS A 1 292 ? 2.077 -12.966 -0.084 1.00 66.25 292 LYS A N 1
ATOM 2268 C CA . LYS A 1 292 ? 1.997 -13.693 -1.347 1.00 66.25 292 LYS A CA 1
ATOM 2269 C C . LYS A 1 292 ? 2.174 -15.208 -1.182 1.00 66.25 292 LYS A C 1
ATOM 2271 O O . LYS A 1 292 ? 2.114 -15.905 -2.197 1.00 66.25 292 LYS A O 1
ATOM 2276 N N . GLU A 1 293 ? 2.383 -15.670 0.053 1.00 59.69 293 GLU A N 1
ATOM 2277 C CA . GLU A 1 293 ? 2.561 -17.066 0.501 1.00 59.69 293 GLU A CA 1
ATOM 2278 C C . GLU A 1 293 ? 1.270 -17.666 1.075 1.00 59.69 293 GLU A C 1
ATOM 2280 O O . GLU A 1 293 ? 1.051 -18.894 0.891 1.00 59.69 293 GLU A O 1
#

Foldseek 3Di:
DPPAAQWQAAQAPLAGDGAPLVVVLVVLVVCLCVVQVQKDWDAKGRHRQGIDGDIDGPDDPDDPRPPVVSVVVSLVSSLVVVVVCVVVVNTDDPDNHSDDPDDDDDDDDDPVSVVVVNVCRSNCSNCVCCVPQNPFAPAKFFAPCLLVFAEEEEEEDADDDDDPFDWAWLDPPDDPRPDDDPDPDDPPDDQDREYEYQCPYPVSVVVVVVCLVSVHAYEHEHLQADAPDDDPSQVVSRVVRRYMYTYSDHHPNGHDPSSNLVSLLVSVVSHPIYIYTYDDVVDSNVVNSVSSD

Secondary structure (DSSP, 8-state):
--TT---SEEEETTEEEE-HHHHHHHHHHHHHHHH-TTEEEEEEEE-SS-EEEEEEE---SSS---HHHHHHHHHHHHHHHHHHHHHTTSS----S-SS-SS-------SHHHHHHHHHHHHHHHHHHHHHHH--GGGEEEE-GGGGGS-EEEEE--SS---TTPPPEE---SS--S---S--S--TTS-PPPPEEE---SHHHHHHHHHHHHTT--EEEE-TT---SS--HHHHHHHHTT-EEEEESS-TT----HHHHHHHHHHHHHHEEEEEES---TTSHHHHHHTT--